Protein AF-A0A8D0GT56-F1 (afdb_monomer)

Radius of gyration: 17.93 Å; Cα contacts (8 Å, |Δi|>4): 201; chains: 1; bounding box: 44×49×47 Å

Structure (mmCIF, N/CA/C/O backbone):
data_AF-A0A8D0GT56-F1
#
_entry.id   AF-A0A8D0GT56-F1
#
loop_
_atom_site.group_PDB
_atom_site.id
_atom_site.type_symbol
_atom_site.label_atom_id
_atom_site.label_alt_id
_atom_site.label_comp_id
_atom_site.label_asym_id
_atom_site.label_entity_id
_atom_site.label_seq_id
_atom_site.pdbx_PDB_ins_code
_atom_site.Cartn_x
_atom_site.Cartn_y
_atom_site.Cartn_z
_atom_site.occupancy
_atom_site.B_iso_or_equiv
_atom_site.auth_seq_id
_atom_site.auth_comp_id
_atom_site.auth_asym_id
_atom_site.auth_atom_id
_atom_site.pdbx_PDB_model_num
ATOM 1 N N . MET A 1 1 ? 0.952 8.696 -16.250 1.00 82.19 1 MET A N 1
ATOM 2 C CA . MET A 1 1 ? 2.103 8.704 -15.318 1.00 82.19 1 MET A CA 1
ATOM 3 C C . MET A 1 1 ? 2.899 7.398 -15.367 1.00 82.19 1 MET A C 1
ATOM 5 O O . MET A 1 1 ? 4.076 7.445 -15.695 1.00 82.19 1 MET A O 1
ATOM 9 N N . LEU A 1 2 ? 2.275 6.230 -15.143 1.00 90.31 2 LEU A N 1
ATOM 10 C CA . LEU A 1 2 ? 2.959 4.920 -15.150 1.00 90.31 2 LEU A CA 1
ATOM 11 C C . LEU A 1 2 ? 3.755 4.625 -16.438 1.00 90.31 2 LEU A C 1
ATOM 13 O O . LEU A 1 2 ? 4.891 4.163 -16.373 1.00 90.31 2 LEU A O 1
ATOM 17 N N . SER A 1 3 ? 3.208 4.965 -17.610 1.00 89.94 3 SER A N 1
ATOM 18 C CA . SER A 1 3 ? 3.897 4.808 -18.902 1.00 89.94 3 SER A CA 1
ATOM 19 C C . SER A 1 3 ? 5.178 5.642 -19.022 1.00 89.94 3 SER A C 1
ATOM 21 O O . SER A 1 3 ? 6.161 5.180 -19.597 1.00 89.94 3 SER A O 1
ATOM 23 N N . GLN A 1 4 ? 5.198 6.849 -18.448 1.00 92.06 4 GLN A N 1
ATOM 24 C CA . GLN A 1 4 ? 6.377 7.717 -18.452 1.00 92.06 4 GLN A CA 1
ATOM 25 C C . GLN A 1 4 ? 7.487 7.102 -17.597 1.00 92.06 4 GLN A C 1
ATOM 27 O O . GLN A 1 4 ? 8.620 6.993 -18.057 1.00 92.06 4 GLN A O 1
ATOM 32 N N . VAL A 1 5 ? 7.167 6.607 -16.398 1.00 92.94 5 VAL A N 1
ATOM 33 C CA . VAL A 1 5 ? 8.161 5.937 -15.544 1.00 92.94 5 VAL A CA 1
ATOM 34 C C . VAL A 1 5 ? 8.668 4.651 -16.199 1.00 92.94 5 VAL A C 1
ATOM 36 O O . VAL A 1 5 ? 9.875 4.429 -16.242 1.00 92.94 5 VAL A O 1
ATOM 39 N N . ALA A 1 6 ? 7.782 3.850 -16.801 1.00 92.75 6 ALA A N 1
ATOM 40 C CA . ALA A 1 6 ? 8.179 2.655 -17.547 1.00 92.75 6 ALA A CA 1
ATOM 41 C C . ALA A 1 6 ? 9.153 2.984 -18.695 1.00 92.75 6 ALA A C 1
ATOM 43 O O . ALA A 1 6 ? 10.155 2.290 -18.864 1.00 92.75 6 ALA A O 1
ATOM 44 N N . SER A 1 7 ? 8.922 4.076 -19.435 1.00 92.12 7 SER A N 1
ATOM 45 C CA . SER A 1 7 ? 9.849 4.511 -20.490 1.00 92.12 7 SER A CA 1
ATOM 46 C C . SER A 1 7 ? 11.223 4.932 -19.963 1.00 92.12 7 SER A C 1
ATOM 48 O O . SER A 1 7 ? 12.224 4.630 -20.603 1.00 92.12 7 SER A O 1
ATOM 50 N N . GLN A 1 8 ? 11.293 5.560 -18.784 1.00 91.06 8 GLN A N 1
ATOM 51 C CA . GLN A 1 8 ? 12.561 5.965 -18.160 1.00 91.06 8 GLN A CA 1
ATOM 52 C C . GLN A 1 8 ? 13.336 4.777 -17.572 1.00 91.06 8 GLN A C 1
ATOM 54 O O . GLN A 1 8 ? 14.558 4.827 -17.437 1.00 91.06 8 GLN A O 1
ATOM 59 N N . LEU A 1 9 ? 12.628 3.704 -17.215 1.00 92.31 9 LEU A N 1
ATOM 60 C CA . LEU A 1 9 ? 13.215 2.449 -16.747 1.00 92.31 9 LEU A CA 1
ATOM 61 C C . LEU A 1 9 ? 13.709 1.563 -17.898 1.00 92.31 9 LEU A C 1
ATOM 63 O O . LEU A 1 9 ? 14.621 0.754 -17.711 1.00 92.31 9 LEU A O 1
ATOM 67 N N . TRP A 1 10 ? 13.131 1.709 -19.091 1.00 89.94 10 TRP A N 1
ATOM 68 C CA . TRP A 1 10 ? 13.486 0.907 -20.255 1.00 89.94 10 TRP A CA 1
ATOM 69 C C . TRP A 1 10 ? 14.923 1.169 -20.717 1.00 89.94 10 TRP A C 1
ATOM 71 O O . TRP A 1 10 ? 15.264 2.266 -21.150 1.00 89.94 10 TRP A O 1
ATOM 81 N N . ARG A 1 11 ? 15.763 0.125 -20.673 1.00 86.00 11 ARG A N 1
ATOM 82 C CA . ARG A 1 11 ? 17.169 0.150 -21.130 1.00 86.00 11 ARG A CA 1
ATOM 83 C C . ARG A 1 11 ? 18.014 1.280 -20.525 1.00 86.00 11 ARG A C 1
ATOM 85 O O . ARG A 1 11 ? 18.988 1.708 -21.139 1.00 86.00 11 ARG A O 1
ATOM 92 N N . ASN A 1 12 ? 17.681 1.739 -19.321 1.00 87.88 12 ASN A N 1
ATOM 93 C CA . ASN A 1 12 ? 18.483 2.744 -18.636 1.00 87.88 12 ASN A CA 1
ATOM 94 C C . ASN A 1 12 ? 19.796 2.115 -18.112 1.00 87.88 12 ASN A C 1
ATOM 96 O O . ASN A 1 12 ? 19.732 1.152 -17.345 1.00 87.88 12 ASN A O 1
ATOM 100 N N . PRO A 1 13 ? 20.982 2.613 -18.515 1.00 86.38 13 PRO A N 1
ATOM 101 C CA . PRO A 1 13 ? 22.265 2.051 -18.092 1.00 86.38 13 PRO A CA 1
ATOM 102 C C . PRO A 1 13 ? 22.681 2.475 -16.673 1.00 86.38 13 PRO A C 1
ATOM 104 O O . PRO A 1 13 ? 23.577 1.865 -16.094 1.00 86.38 13 PRO A O 1
ATOM 107 N N . HIS A 1 14 ? 22.061 3.512 -16.100 1.00 92.38 14 HIS A N 1
ATOM 108 C CA . HIS A 1 14 ? 22.440 4.068 -14.803 1.00 92.38 14 HIS A CA 1
ATOM 109 C C . HIS A 1 14 ? 21.702 3.370 -13.655 1.00 92.38 14 HIS A C 1
ATOM 111 O O . HIS A 1 14 ? 20.508 3.583 -13.441 1.00 92.38 14 HIS A O 1
ATOM 117 N N . GLU A 1 15 ? 22.430 2.573 -12.871 1.00 89.81 15 GLU A N 1
ATOM 118 C CA . GLU A 1 15 ? 21.873 1.783 -11.763 1.00 89.81 15 GLU A CA 1
ATOM 119 C C . GLU A 1 15 ? 21.103 2.626 -10.740 1.00 89.81 15 GLU A C 1
ATOM 121 O O . GLU A 1 15 ? 19.962 2.315 -10.408 1.00 89.81 15 GLU A O 1
ATOM 126 N N . GLU A 1 16 ? 21.683 3.744 -10.301 1.00 90.75 16 GLU A N 1
ATOM 127 C CA . GLU A 1 16 ? 21.062 4.632 -9.313 1.00 90.75 16 GLU A CA 1
ATOM 128 C C . GLU A 1 16 ? 19.733 5.220 -9.816 1.00 90.75 16 GLU A C 1
ATOM 130 O O . GLU A 1 16 ? 18.749 5.295 -9.077 1.00 90.75 16 GLU A O 1
ATOM 135 N N . GLN A 1 17 ? 19.676 5.593 -11.097 1.00 91.38 17 GLN A N 1
ATOM 136 C CA . GLN A 1 17 ? 18.456 6.114 -11.714 1.00 91.38 17 GLN A CA 1
ATOM 137 C C . GLN A 1 17 ? 17.395 5.024 -11.844 1.00 91.38 17 GLN A C 1
ATOM 139 O O . GLN A 1 17 ? 16.222 5.283 -11.575 1.00 91.38 17 GLN A O 1
ATOM 144 N N . ARG A 1 18 ? 17.795 3.794 -12.192 1.00 91.88 18 ARG A N 1
ATOM 145 C CA . ARG A 1 18 ? 16.881 2.648 -12.222 1.00 91.88 18 ARG A CA 1
ATOM 146 C C . ARG A 1 18 ? 16.317 2.348 -10.844 1.00 91.88 18 ARG A C 1
ATOM 148 O O . ARG A 1 18 ? 15.112 2.161 -10.726 1.00 91.88 18 ARG A O 1
ATOM 155 N N . GLN A 1 19 ? 17.150 2.348 -9.807 1.00 91.75 19 GLN A N 1
ATOM 156 C CA . GLN A 1 19 ? 16.695 2.097 -8.443 1.00 91.75 19 GLN A CA 1
ATOM 157 C C . GLN A 1 19 ? 15.674 3.148 -7.992 1.00 91.75 19 GLN A C 1
ATOM 159 O O . GLN A 1 19 ? 14.609 2.795 -7.485 1.00 91.75 19 GLN A O 1
ATOM 164 N N . ARG A 1 20 ? 15.947 4.435 -8.247 1.00 93.19 20 ARG A N 1
ATOM 165 C CA . ARG A 1 20 ? 14.983 5.519 -7.986 1.00 93.19 20 ARG A CA 1
ATOM 166 C C . ARG A 1 20 ? 13.703 5.360 -8.806 1.00 93.19 20 ARG A C 1
ATOM 168 O O . ARG A 1 20 ? 12.613 5.528 -8.267 1.00 93.19 20 ARG A O 1
ATOM 175 N N . GLY A 1 21 ? 13.823 4.999 -10.082 1.00 94.88 21 GLY A N 1
ATOM 176 C CA . GLY A 1 21 ? 12.684 4.779 -10.970 1.00 94.88 21 GLY A CA 1
ATOM 177 C C . GLY A 1 21 ? 11.797 3.613 -10.529 1.00 94.88 21 GLY A C 1
ATOM 178 O O . GLY A 1 21 ? 10.577 3.729 -10.585 1.00 94.88 21 GLY A O 1
ATOM 179 N N . TRP A 1 22 ? 12.378 2.516 -10.035 1.00 95.00 22 TRP A N 1
ATOM 180 C CA . TRP A 1 22 ? 11.621 1.377 -9.508 1.00 95.00 22 TRP A CA 1
ATOM 181 C C . TRP A 1 22 ? 10.946 1.696 -8.174 1.00 95.00 22 TRP A C 1
ATOM 183 O O . TRP A 1 22 ? 9.794 1.314 -7.975 1.00 95.00 22 TRP A O 1
ATOM 193 N N . GLY A 1 23 ? 11.609 2.464 -7.303 1.00 95.06 23 GLY A N 1
ATOM 194 C CA . GLY A 1 23 ? 10.983 3.011 -6.098 1.00 95.06 23 GLY A CA 1
ATOM 195 C C . GLY A 1 23 ? 9.779 3.899 -6.427 1.00 95.06 23 GLY A C 1
ATOM 196 O O . GLY A 1 23 ? 8.713 3.740 -5.834 1.00 95.06 23 GLY A O 1
ATOM 197 N N . LEU A 1 24 ? 9.914 4.771 -7.433 1.00 95.19 24 LEU A N 1
ATOM 198 C CA . LEU A 1 24 ? 8.815 5.600 -7.928 1.00 95.19 24 LEU A CA 1
ATOM 199 C C . LEU A 1 24 ? 7.692 4.751 -8.541 1.00 95.19 24 LEU A C 1
ATOM 201 O O . LEU A 1 24 ? 6.528 4.986 -8.240 1.00 95.19 24 LEU A O 1
ATOM 205 N N . MET A 1 25 ? 8.021 3.746 -9.358 1.00 95.94 25 MET A N 1
ATOM 206 C CA . MET A 1 25 ? 7.034 2.824 -9.932 1.00 95.94 25 MET A CA 1
ATOM 207 C C . MET A 1 25 ? 6.222 2.125 -8.832 1.00 95.94 25 MET A C 1
ATOM 209 O O . MET A 1 25 ? 4.997 2.105 -8.899 1.00 95.94 25 MET A O 1
ATOM 213 N N . ALA A 1 26 ? 6.886 1.607 -7.794 1.00 95.81 26 ALA A N 1
ATOM 214 C CA . ALA A 1 26 ? 6.222 0.954 -6.667 1.00 95.81 26 ALA A CA 1
ATOM 215 C C . ALA A 1 26 ? 5.316 1.913 -5.875 1.00 95.81 26 ALA A C 1
ATOM 217 O O . ALA A 1 26 ? 4.235 1.509 -5.450 1.00 95.81 26 ALA A O 1
ATOM 218 N N . ALA A 1 27 ? 5.728 3.171 -5.694 1.00 94.88 27 ALA A N 1
ATOM 219 C CA . ALA A 1 27 ? 4.906 4.192 -5.046 1.00 94.88 27 ALA A CA 1
ATOM 220 C C . ALA A 1 27 ? 3.668 4.539 -5.889 1.00 94.88 27 ALA A C 1
ATOM 222 O O . ALA A 1 27 ? 2.552 4.530 -5.378 1.00 94.88 27 ALA A O 1
ATOM 223 N N . LEU A 1 28 ? 3.843 4.758 -7.197 1.00 93.94 28 LEU A N 1
ATOM 224 C CA . LEU A 1 28 ? 2.739 5.082 -8.102 1.00 93.94 28 LEU A CA 1
ATOM 225 C C . LEU A 1 28 ? 1.722 3.947 -8.215 1.00 93.94 28 LEU A C 1
ATOM 227 O O . LEU A 1 28 ? 0.531 4.215 -8.214 1.00 93.94 28 LEU A O 1
ATOM 231 N N . LEU A 1 29 ? 2.170 2.691 -8.263 1.00 94.19 29 LEU A N 1
ATOM 232 C CA . LEU A 1 29 ? 1.279 1.524 -8.268 1.00 94.19 29 LEU A CA 1
ATOM 233 C C . LEU A 1 29 ? 0.533 1.320 -6.938 1.00 94.19 29 LEU A C 1
ATOM 235 O O . LEU A 1 29 ? -0.412 0.535 -6.881 1.00 94.19 29 LEU A O 1
ATOM 239 N N . GLY A 1 30 ? 0.976 1.971 -5.859 1.00 92.62 30 GLY A N 1
ATOM 240 C CA . GLY A 1 30 ? 0.261 2.002 -4.583 1.00 92.62 30 GLY A CA 1
ATOM 241 C C . GLY A 1 30 ? -0.847 3.054 -4.532 1.00 92.62 30 GLY A C 1
ATOM 242 O O . GLY A 1 30 ? -1.814 2.855 -3.811 1.00 92.62 30 GLY A O 1
ATOM 243 N N . ALA A 1 31 ? -0.723 4.132 -5.312 1.00 91.00 31 ALA A N 1
ATOM 244 C CA . ALA A 1 31 ? -1.679 5.241 -5.325 1.00 91.00 31 ALA A CA 1
ATOM 245 C C . ALA A 1 31 ? -2.640 5.219 -6.524 1.00 91.00 31 ALA A C 1
ATOM 247 O O . ALA A 1 31 ? -3.773 5.675 -6.423 1.00 91.00 31 ALA A O 1
ATOM 248 N N . PHE A 1 32 ? -2.193 4.688 -7.666 1.00 89.25 32 PHE A N 1
ATOM 249 C CA . PHE A 1 32 ? -2.928 4.728 -8.926 1.00 89.25 32 PHE A CA 1
ATOM 250 C C . PHE A 1 32 ? -3.062 3.334 -9.531 1.00 89.25 32 PHE A C 1
ATOM 252 O O . PHE A 1 32 ? -2.061 2.653 -9.784 1.00 89.25 32 PHE A O 1
ATOM 259 N N . ALA A 1 33 ? -4.299 2.939 -9.827 1.00 89.69 33 ALA A N 1
ATOM 260 C CA . ALA A 1 33 ? -4.567 1.736 -10.594 1.00 89.69 33 ALA A CA 1
ATOM 261 C C . ALA A 1 33 ? -4.104 1.935 -12.056 1.00 89.69 33 ALA A C 1
ATOM 263 O O . ALA A 1 33 ? -4.350 2.993 -12.653 1.00 89.69 33 ALA A O 1
ATOM 264 N N . PRO A 1 34 ? -3.401 0.963 -12.666 1.00 90.50 34 PRO A N 1
ATOM 265 C CA . PRO A 1 34 ? -3.134 0.997 -14.098 1.00 90.50 34 PRO A CA 1
ATOM 266 C C . PRO A 1 34 ? -4.445 0.993 -14.889 1.00 90.50 34 PRO A C 1
ATOM 268 O O . PRO A 1 34 ? -5.418 0.373 -14.485 1.00 90.50 34 PRO A O 1
ATOM 271 N N . SER A 1 35 ? -4.471 1.643 -16.054 1.00 89.00 35 SER A N 1
ATOM 272 C CA . SER A 1 35 ? -5.644 1.537 -16.924 1.00 89.00 35 SER A CA 1
ATOM 273 C C . SER A 1 35 ? -5.777 0.113 -17.490 1.00 89.00 35 SER A C 1
ATOM 275 O O . SER A 1 35 ? -4.747 -0.520 -17.748 1.00 89.00 35 SER A O 1
ATOM 277 N N . PRO A 1 36 ? -6.993 -0.366 -17.817 1.00 88.00 36 PRO A N 1
ATOM 278 C CA . PRO A 1 36 ? -7.207 -1.732 -18.316 1.00 88.00 36 PRO A CA 1
ATOM 279 C C . PRO A 1 36 ? -6.366 -2.093 -19.552 1.00 88.00 36 PRO A C 1
ATOM 281 O O . PRO A 1 36 ? -5.929 -3.229 -19.737 1.00 88.00 36 PRO A O 1
ATOM 284 N N . ALA A 1 37 ? -6.089 -1.106 -20.411 1.00 89.94 37 ALA A N 1
ATOM 285 C CA . ALA A 1 37 ? -5.227 -1.283 -21.579 1.00 89.94 37 ALA A CA 1
ATOM 286 C C . ALA A 1 37 ? -3.735 -1.430 -21.217 1.00 89.94 37 ALA A C 1
ATOM 288 O O . ALA A 1 37 ? -2.974 -2.033 -21.975 1.00 89.94 37 ALA A O 1
ATOM 289 N N . LEU A 1 38 ? -3.308 -0.869 -20.082 1.00 90.06 38 LEU A N 1
ATOM 290 C CA . LEU A 1 38 ? -1.924 -0.850 -19.612 1.00 90.06 38 LEU A CA 1
ATOM 291 C C . LEU A 1 38 ? -1.605 -1.981 -18.622 1.00 90.06 38 LEU A C 1
ATOM 293 O O . LEU A 1 38 ? -0.443 -2.366 -18.542 1.00 90.06 38 LEU A O 1
ATOM 297 N N . GLU A 1 39 ? -2.590 -2.548 -17.923 1.00 91.19 39 GLU A N 1
ATOM 298 C CA . GLU A 1 39 ? -2.405 -3.609 -16.916 1.00 91.19 39 GLU A CA 1
ATOM 299 C C . GLU A 1 39 ? -1.549 -4.780 -17.413 1.00 91.19 39 GLU A C 1
ATOM 301 O O . GLU A 1 39 ? -0.480 -5.050 -16.866 1.00 91.19 39 GLU A O 1
ATOM 306 N N . LYS A 1 40 ? -1.978 -5.466 -18.483 1.00 93.38 40 LYS A N 1
ATOM 307 C CA . LYS A 1 40 ? -1.266 -6.646 -19.008 1.00 93.38 40 LYS A CA 1
ATOM 308 C C . LYS A 1 40 ? 0.127 -6.296 -19.553 1.00 93.38 40 LYS A C 1
ATOM 310 O O . LYS A 1 40 ? 1.080 -6.998 -19.200 1.00 93.38 40 LYS A O 1
ATOM 315 N N . PRO A 1 41 ? 0.298 -5.237 -20.376 1.00 94.56 41 PRO A N 1
ATOM 316 C CA . PRO A 1 41 ? 1.628 -4.796 -20.794 1.00 94.56 41 PRO A CA 1
ATOM 317 C C . PRO A 1 41 ? 2.548 -4.448 -19.622 1.00 94.56 41 PRO A C 1
ATOM 319 O O . PRO A 1 41 ? 3.719 -4.823 -19.639 1.00 94.56 41 PRO A O 1
ATOM 322 N N . LEU A 1 42 ? 2.032 -3.760 -18.600 1.00 94.44 42 LEU A N 1
ATOM 323 C CA . LEU A 1 42 ? 2.818 -3.330 -17.449 1.00 94.44 42 LEU A CA 1
ATOM 324 C C . LEU A 1 42 ? 3.200 -4.512 -16.557 1.00 94.44 42 LEU A C 1
ATOM 326 O O . LEU A 1 42 ? 4.349 -4.600 -16.136 1.00 94.44 42 LEU A O 1
ATOM 330 N N . LEU A 1 43 ? 2.286 -5.459 -16.334 1.00 95.31 43 LEU A N 1
ATOM 331 C CA . LEU A 1 43 ? 2.568 -6.682 -15.585 1.00 95.31 43 LEU A CA 1
ATOM 332 C C . LEU A 1 43 ? 3.696 -7.485 -16.245 1.00 95.31 43 LEU A C 1
ATOM 334 O O . LEU A 1 43 ? 4.633 -7.915 -15.569 1.00 95.31 43 LEU A O 1
ATOM 338 N N . LYS A 1 44 ? 3.648 -7.620 -17.577 1.00 95.69 44 LYS A N 1
ATOM 339 C CA . LYS A 1 44 ? 4.723 -8.250 -18.348 1.00 95.69 44 LYS A CA 1
ATOM 340 C C . LYS A 1 44 ? 6.032 -7.464 -18.241 1.00 95.69 44 LYS A C 1
ATOM 342 O O . LY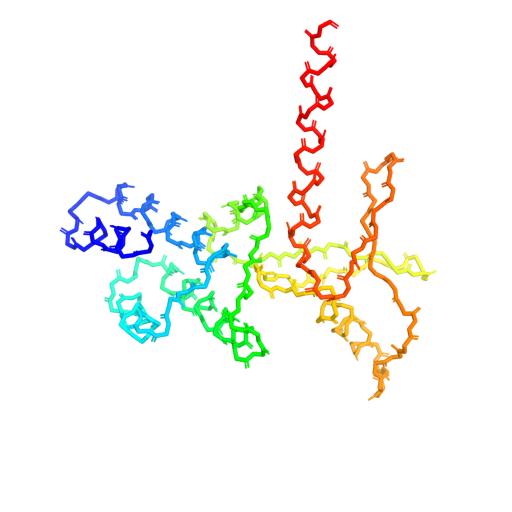S A 1 44 ? 7.065 -8.050 -17.947 1.00 95.69 44 LYS A O 1
ATOM 347 N N . PHE A 1 45 ? 5.990 -6.142 -18.410 1.00 95.00 45 PHE A N 1
ATOM 348 C CA . PHE A 1 45 ? 7.169 -5.280 -18.301 1.00 95.00 45 PHE A CA 1
ATOM 349 C C . PHE A 1 45 ? 7.870 -5.412 -16.942 1.00 95.00 45 PHE A C 1
ATOM 351 O O . PHE A 1 45 ? 9.085 -5.579 -16.883 1.00 95.00 45 PHE A O 1
ATOM 358 N N . VAL A 1 46 ? 7.106 -5.371 -15.851 1.00 95.44 46 VAL A N 1
ATOM 359 C CA . VAL A 1 46 ? 7.622 -5.534 -14.486 1.00 95.44 46 VAL A CA 1
ATOM 360 C C . VAL A 1 46 ? 8.207 -6.934 -14.278 1.00 95.44 46 VAL A C 1
ATOM 362 O O . VAL A 1 46 ? 9.216 -7.072 -13.590 1.00 95.44 46 VAL A O 1
ATOM 365 N N . SER A 1 47 ? 7.599 -7.962 -14.876 1.00 94.44 47 SER A N 1
ATOM 366 C CA . SER A 1 47 ? 8.105 -9.336 -14.816 1.00 94.44 47 SER A CA 1
ATOM 367 C C . SER A 1 47 ? 9.442 -9.498 -15.537 1.00 94.44 47 SER A C 1
ATOM 369 O O . SER A 1 47 ? 10.361 -10.103 -14.993 1.00 94.44 47 SER A O 1
ATOM 371 N N . ASP A 1 48 ? 9.546 -8.950 -16.748 1.00 93.44 48 ASP A N 1
ATOM 372 C CA . ASP A 1 48 ? 10.693 -9.158 -17.635 1.00 93.44 48 ASP A CA 1
ATOM 373 C C . ASP A 1 48 ? 11.876 -8.234 -17.284 1.00 93.44 48 ASP A C 1
ATOM 375 O O . ASP A 1 48 ? 13.035 -8.586 -17.509 1.00 93.44 48 ASP A O 1
ATOM 379 N N . HIS A 1 49 ? 11.599 -7.041 -16.742 1.00 91.75 49 HIS A N 1
ATOM 380 C CA . HIS A 1 49 ? 12.599 -5.980 -16.552 1.00 91.75 49 HIS A CA 1
ATOM 381 C C . HIS A 1 49 ? 12.726 -5.464 -15.118 1.00 91.75 49 HIS A C 1
ATOM 383 O O . HIS A 1 49 ? 13.556 -4.587 -14.865 1.00 91.75 49 HIS A O 1
ATOM 389 N N . GLY A 1 50 ? 11.925 -5.976 -14.182 1.00 89.56 50 GLY A N 1
ATOM 390 C CA . GLY A 1 50 ? 11.976 -5.571 -12.783 1.00 89.56 50 GLY A CA 1
ATOM 391 C C . GLY A 1 50 ? 13.342 -5.825 -12.150 1.00 89.56 50 GLY A C 1
ATOM 392 O O . GLY A 1 50 ? 13.889 -6.922 -12.229 1.00 89.56 50 GLY A O 1
ATOM 393 N N . MET A 1 51 ? 13.882 -4.799 -11.491 1.00 89.38 51 MET A N 1
ATOM 394 C CA . MET A 1 51 ? 15.074 -4.926 -10.648 1.00 89.38 51 MET A CA 1
ATOM 395 C C . MET A 1 51 ? 14.792 -5.855 -9.456 1.00 89.38 51 MET A C 1
ATOM 397 O O . MET A 1 51 ? 13.646 -5.979 -9.020 1.00 89.38 51 MET A O 1
ATOM 401 N N . GLU A 1 52 ? 15.833 -6.490 -8.914 1.00 87.69 52 GLU A N 1
ATOM 402 C CA . GLU A 1 52 ? 15.733 -7.484 -7.840 1.00 87.69 52 GLU A CA 1
ATOM 403 C C . GLU A 1 52 ? 14.831 -7.027 -6.674 1.00 87.69 52 GLU A C 1
ATOM 405 O O . GLU A 1 52 ? 15.083 -6.017 -6.001 1.00 87.69 52 GLU A O 1
ATOM 410 N N . GLY A 1 53 ? 13.747 -7.783 -6.470 1.00 90.81 53 GLY A N 1
ATOM 411 C CA . GLY A 1 53 ? 12.696 -7.561 -5.474 1.00 90.81 53 GLY A CA 1
ATOM 412 C C . GLY A 1 53 ? 11.601 -6.576 -5.899 1.00 90.81 53 GL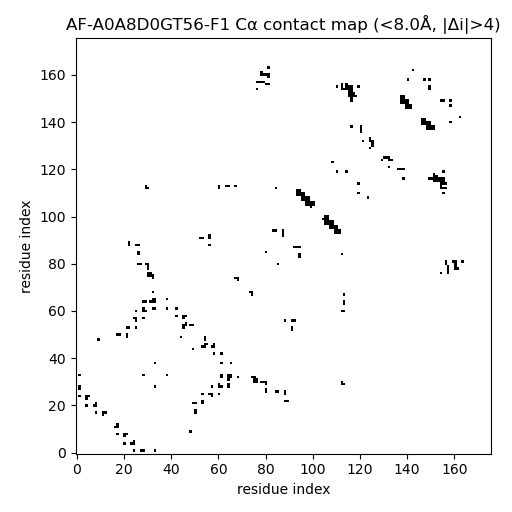Y A C 1
ATOM 413 O O . GLY A 1 53 ? 10.452 -6.735 -5.491 1.00 90.81 53 GLY A O 1
ATOM 414 N N . TYR A 1 54 ? 11.900 -5.603 -6.766 1.00 94.56 54 TYR A N 1
ATOM 415 C CA . TYR A 1 54 ? 10.892 -4.667 -7.277 1.00 94.56 54 TYR A CA 1
ATOM 416 C C . TYR A 1 54 ? 9.916 -5.315 -8.259 1.00 94.56 54 TYR A C 1
ATOM 418 O O . TYR A 1 54 ? 8.764 -4.884 -8.318 1.00 94.56 54 TYR A O 1
ATOM 426 N N . ASN A 1 55 ? 10.333 -6.364 -8.976 1.00 94.56 55 ASN A N 1
ATOM 427 C CA . ASN A 1 55 ? 9.434 -7.183 -9.792 1.00 94.56 55 ASN A CA 1
ATOM 428 C C . ASN A 1 55 ? 8.243 -7.707 -8.968 1.00 94.56 55 ASN A C 1
ATOM 430 O O . ASN A 1 55 ? 7.094 -7.428 -9.303 1.00 94.56 55 ASN A O 1
ATOM 434 N N . ALA A 1 56 ? 8.508 -8.379 -7.845 1.00 94.38 56 ALA A N 1
ATOM 435 C CA . ALA A 1 56 ? 7.481 -8.955 -6.982 1.00 94.38 56 ALA A CA 1
ATOM 436 C C . ALA A 1 56 ? 6.610 -7.880 -6.313 1.00 94.38 56 ALA A C 1
ATOM 438 O O . ALA A 1 56 ? 5.386 -8.012 -6.277 1.00 94.38 56 ALA A O 1
ATOM 439 N N . VAL A 1 57 ? 7.222 -6.793 -5.823 1.00 94.94 57 VAL A N 1
ATOM 440 C CA . VAL A 1 57 ? 6.494 -5.669 -5.203 1.00 94.94 57 VAL A CA 1
ATOM 441 C C . VAL A 1 57 ? 5.523 -5.033 -6.198 1.00 94.94 57 VAL A C 1
ATOM 443 O O . VAL A 1 57 ? 4.345 -4.857 -5.891 1.00 94.94 57 VAL A O 1
ATOM 446 N N . CYS A 1 58 ? 5.995 -4.711 -7.403 1.00 95.69 58 CYS A N 1
ATOM 447 C CA . CYS A 1 58 ? 5.169 -4.061 -8.415 1.00 95.69 58 CYS A CA 1
ATOM 448 C C . CYS A 1 58 ? 4.093 -5.012 -8.962 1.00 95.69 58 CYS A C 1
ATOM 450 O O . CYS A 1 58 ? 2.952 -4.588 -9.124 1.00 95.69 58 CYS A O 1
ATOM 452 N N . GLN A 1 59 ? 4.408 -6.295 -9.184 1.00 95.38 59 GLN A N 1
ATOM 453 C CA . GLN A 1 59 ? 3.414 -7.299 -9.589 1.00 95.38 59 GLN A CA 1
ATOM 454 C C . GLN A 1 59 ? 2.285 -7.415 -8.569 1.00 95.38 59 GLN A C 1
ATOM 456 O O . GLN A 1 59 ? 1.119 -7.372 -8.951 1.00 95.38 59 GLN A O 1
ATOM 461 N N . ARG A 1 60 ? 2.619 -7.508 -7.275 1.00 94.81 60 ARG A N 1
ATOM 462 C CA . ARG A 1 60 ? 1.618 -7.575 -6.207 1.00 94.81 60 ARG A CA 1
ATOM 463 C C . ARG A 1 60 ? 0.702 -6.354 -6.233 1.00 94.81 60 ARG A C 1
ATOM 465 O O . ARG A 1 60 ? -0.507 -6.523 -6.265 1.00 94.81 60 ARG A O 1
ATOM 472 N N . LYS A 1 61 ? 1.258 -5.140 -6.309 1.00 94.75 61 LYS A N 1
ATOM 473 C CA . LYS A 1 61 ? 0.463 -3.899 -6.360 1.00 94.75 61 LYS A CA 1
ATOM 474 C C . LYS A 1 61 ? -0.442 -3.814 -7.598 1.00 94.75 61 LYS A C 1
ATOM 476 O O . LYS A 1 61 ? -1.591 -3.396 -7.474 1.00 94.75 61 LYS A O 1
ATOM 481 N N . ILE A 1 62 ? 0.033 -4.254 -8.768 1.00 94.50 62 ILE A N 1
ATOM 482 C CA . ILE A 1 62 ? -0.794 -4.334 -9.986 1.00 94.50 62 ILE A CA 1
ATOM 483 C C . ILE A 1 62 ? -1.952 -5.315 -9.773 1.00 94.50 62 ILE A C 1
ATOM 485 O O . ILE A 1 62 ? -3.101 -4.959 -9.987 1.00 94.50 62 ILE A O 1
ATOM 489 N N . LEU A 1 63 ? -1.676 -6.529 -9.292 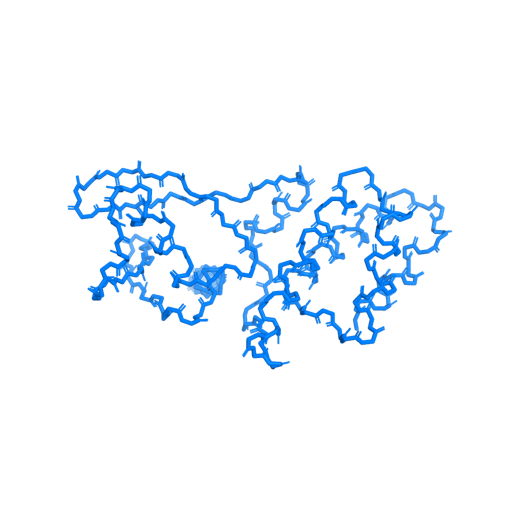1.00 93.50 63 LEU A N 1
ATOM 490 C CA . LEU A 1 63 ? -2.720 -7.538 -9.093 1.00 93.50 63 LEU A CA 1
ATOM 491 C C . LEU A 1 63 ? -3.744 -7.122 -8.026 1.00 93.50 63 LEU A C 1
ATOM 493 O O . LEU A 1 63 ? -4.938 -7.343 -8.213 1.00 93.50 63 LEU A O 1
ATOM 497 N N . THR A 1 64 ? -3.303 -6.501 -6.930 1.00 91.50 64 THR A N 1
ATOM 498 C CA . THR A 1 64 ? -4.216 -6.020 -5.885 1.00 91.50 64 THR A CA 1
ATOM 499 C C . THR A 1 64 ? -5.068 -4.849 -6.375 1.00 91.50 64 THR A C 1
ATOM 501 O O . THR A 1 64 ? -6.262 -4.831 -6.095 1.00 91.50 64 THR A O 1
ATOM 504 N N . SER A 1 65 ? -4.501 -3.898 -7.130 1.00 90.69 65 SER A N 1
ATOM 505 C CA . SER A 1 65 ? -5.296 -2.801 -7.710 1.00 90.69 65 SER A CA 1
ATOM 506 C C . SER A 1 65 ? -6.344 -3.319 -8.693 1.00 90.69 65 SER A C 1
ATOM 508 O O . SER A 1 65 ? -7.501 -2.931 -8.578 1.00 90.69 65 SER A O 1
ATOM 510 N N . MET A 1 66 ? -5.994 -4.279 -9.559 1.00 89.12 66 MET A N 1
ATOM 511 C CA . MET A 1 66 ? -6.948 -4.921 -10.477 1.00 89.12 66 MET A CA 1
ATOM 512 C C . MET A 1 66 ? -8.157 -5.517 -9.740 1.00 89.12 66 MET A C 1
ATOM 514 O O . MET A 1 66 ? -9.293 -5.313 -10.156 1.00 89.12 66 MET A O 1
ATOM 518 N N . GLN A 1 67 ? -7.934 -6.202 -8.612 1.00 86.38 67 GLN A N 1
ATOM 519 C CA . GLN A 1 67 ? -9.021 -6.774 -7.803 1.00 86.38 67 GLN A CA 1
ATOM 520 C C . GLN A 1 67 ? -9.947 -5.714 -7.191 1.00 86.38 67 GLN A C 1
ATOM 522 O O . GLN A 1 67 ? -11.121 -5.999 -6.953 1.00 86.38 67 GLN A O 1
ATOM 527 N N . GLN A 1 68 ? -9.436 -4.512 -6.906 1.00 83.19 68 GLN A N 1
ATOM 528 C CA . GLN A 1 68 ? -10.276 -3.406 -6.446 1.00 83.19 68 GLN A CA 1
ATOM 529 C C . GLN A 1 68 ? -11.042 -2.773 -7.611 1.00 83.19 68 GLN A C 1
ATOM 531 O O . GLN A 1 68 ? -12.241 -2.535 -7.487 1.00 83.19 68 GLN A O 1
ATOM 536 N N . THR A 1 69 ? -10.392 -2.588 -8.764 1.00 80.44 69 THR A N 1
ATOM 537 C CA . THR A 1 69 ? -11.015 -1.996 -9.958 1.00 80.44 69 THR A CA 1
ATOM 538 C C . THR A 1 69 ? -12.108 -2.885 -10.572 1.00 80.44 69 THR A C 1
ATOM 540 O O . THR A 1 69 ? -13.049 -2.380 -11.178 1.00 80.44 69 THR A O 1
ATOM 543 N N . GLU A 1 70 ? -12.051 -4.209 -10.373 1.00 76.94 70 GLU A N 1
ATOM 544 C CA . GLU A 1 70 ? -13.145 -5.130 -10.731 1.00 76.94 70 GLU A CA 1
ATOM 545 C C . GLU A 1 70 ? -14.454 -4.836 -9.978 1.00 76.94 70 GLU A C 1
ATOM 547 O O . GLU A 1 70 ? -15.536 -5.123 -10.493 1.00 76.94 70 GLU A O 1
ATOM 552 N N . LYS A 1 71 ? -14.367 -4.284 -8.761 1.00 71.75 71 LYS A N 1
ATOM 553 C CA . LYS A 1 71 ? -15.536 -3.936 -7.943 1.00 71.75 71 LYS A CA 1
ATOM 554 C C . LYS A 1 71 ? -16.054 -2.538 -8.251 1.00 71.75 71 LYS A C 1
ATOM 556 O O . LYS A 1 71 ? -17.267 -2.345 -8.249 1.00 71.75 71 LYS A O 1
ATOM 561 N N . ASP A 1 72 ? -15.150 -1.598 -8.506 1.00 72.75 72 ASP A N 1
ATOM 562 C CA . ASP A 1 72 ? -15.481 -0.220 -8.853 1.00 72.75 72 ASP A CA 1
ATOM 563 C C . ASP A 1 72 ? -14.384 0.395 -9.741 1.00 72.75 72 ASP A C 1
ATOM 565 O O . ASP A 1 72 ? -13.199 0.412 -9.408 1.00 72.75 72 ASP A O 1
ATOM 569 N N . PHE A 1 73 ? -14.797 0.870 -10.916 1.00 62.44 73 PHE A N 1
ATOM 570 C CA . PHE A 1 73 ? -13.914 1.253 -12.01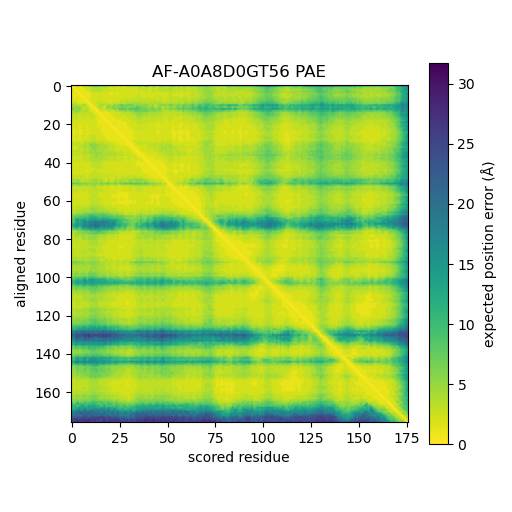5 1.00 62.44 73 PHE A CA 1
ATOM 571 C C . PHE A 1 73 ? -13.189 2.591 -11.783 1.00 62.44 73 PHE A C 1
ATOM 573 O O . PHE A 1 73 ? -12.209 2.870 -12.474 1.00 62.44 73 PHE A O 1
ATOM 580 N N . GLU A 1 74 ? -13.653 3.413 -10.833 1.00 66.12 74 GLU A N 1
ATOM 581 C CA . GLU A 1 74 ? -13.109 4.754 -10.546 1.00 66.12 74 GLU A CA 1
ATOM 582 C C . GLU A 1 74 ? -12.361 4.842 -9.208 1.00 66.12 74 GLU A C 1
ATOM 584 O O . GLU A 1 74 ? -12.049 5.931 -8.727 1.00 66.12 74 GLU A O 1
ATOM 589 N N . VAL A 1 75 ? -12.021 3.702 -8.608 1.00 72.25 75 VAL A N 1
ATOM 590 C CA . VAL A 1 75 ? -11.339 3.667 -7.313 1.00 72.25 75 VAL A CA 1
ATOM 591 C C . VAL A 1 75 ? -9.922 4.235 -7.421 1.00 72.25 75 VAL A C 1
ATOM 593 O O . VAL A 1 75 ? -9.040 3.659 -8.063 1.00 72.25 75 VAL A O 1
ATOM 596 N N . SER A 1 76 ? -9.697 5.357 -6.739 1.00 78.31 76 SER A N 1
ATOM 597 C CA . SER A 1 76 ? -8.394 5.995 -6.557 1.00 78.31 76 SER A CA 1
ATOM 598 C C . SER A 1 76 ? -8.144 6.244 -5.075 1.00 78.31 76 SER A C 1
ATOM 600 O O . SER A 1 76 ? -9.082 6.393 -4.299 1.00 78.31 76 SER A O 1
ATOM 602 N N . ARG A 1 77 ? -6.867 6.292 -4.692 1.00 89.88 77 ARG A N 1
ATOM 603 C CA . ARG A 1 77 ? -6.444 6.814 -3.391 1.00 89.88 77 ARG A CA 1
ATOM 604 C C . ARG A 1 77 ? -6.656 8.328 -3.355 1.00 89.88 77 ARG A C 1
ATOM 606 O O . ARG A 1 77 ? -6.353 8.992 -4.352 1.00 89.88 77 ARG A O 1
ATOM 613 N N . ASP A 1 78 ? -7.122 8.845 -2.221 1.00 90.25 78 ASP A N 1
ATOM 614 C CA . ASP A 1 78 ? -7.329 10.287 -2.009 1.00 90.25 78 ASP A CA 1
ATOM 615 C C . ASP A 1 78 ? -6.062 10.989 -1.503 1.00 90.25 78 ASP A C 1
ATOM 617 O O . ASP A 1 78 ? -5.845 12.169 -1.788 1.00 90.25 78 ASP A O 1
ATOM 621 N N . HIS A 1 79 ? -5.183 10.254 -0.813 1.00 91.69 79 HIS A N 1
ATOM 622 C CA . HIS A 1 79 ? -3.913 10.762 -0.304 1.00 91.69 79 HIS A CA 1
ATOM 623 C C . HIS A 1 79 ? -2.705 10.188 -1.061 1.00 91.69 79 HIS A C 1
ATOM 625 O O . HIS A 1 79 ? -2.744 9.068 -1.589 1.00 91.69 79 HIS A O 1
ATOM 631 N N . PRO A 1 80 ? -1.588 10.940 -1.127 1.00 92.06 80 PRO A N 1
ATOM 632 C CA . PRO A 1 80 ? -0.341 10.439 -1.694 1.00 92.06 80 PRO A CA 1
ATOM 633 C C . PRO A 1 80 ? 0.242 9.279 -0.861 1.00 92.06 80 PRO A C 1
ATOM 635 O O . PRO A 1 80 ? -0.145 9.079 0.290 1.00 92.06 80 PRO A O 1
ATOM 638 N N . PRO A 1 81 ? 1.222 8.527 -1.406 1.00 94.12 81 PRO A N 1
ATOM 639 C CA . PRO A 1 81 ? 1.884 7.457 -0.666 1.00 94.12 81 PRO A CA 1
ATOM 640 C C . PRO A 1 81 ? 2.479 7.934 0.665 1.00 94.12 81 PRO A C 1
ATOM 642 O O . PRO A 1 81 ? 3.263 8.884 0.702 1.00 94.12 81 PRO A O 1
ATOM 645 N N . THR A 1 82 ? 2.150 7.213 1.731 1.00 95.88 82 THR A N 1
ATOM 646 C CA . THR A 1 82 ? 2.563 7.501 3.115 1.00 95.88 82 THR A CA 1
ATOM 647 C C . THR A 1 82 ? 4.056 7.262 3.363 1.00 95.88 82 THR A C 1
ATOM 649 O O . THR A 1 82 ? 4.743 6.567 2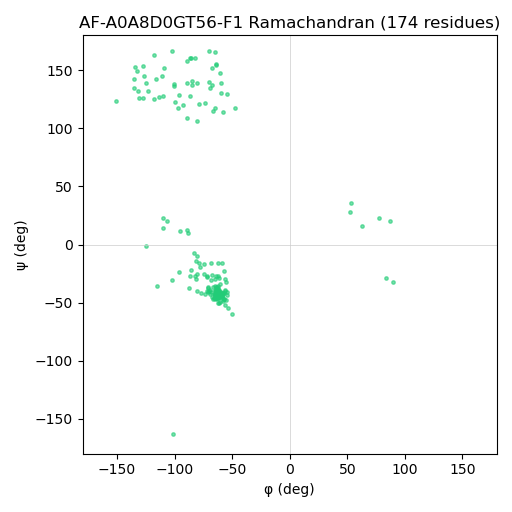.597 1.00 95.88 82 THR A O 1
ATOM 652 N N . GLN A 1 83 ? 4.585 7.756 4.490 1.00 94.69 83 GLN A N 1
ATOM 653 C CA . GLN A 1 83 ? 5.964 7.448 4.904 1.00 94.69 83 GLN A CA 1
ATOM 654 C C . GLN A 1 83 ? 6.185 5.945 5.120 1.00 94.69 83 GLN A C 1
ATOM 656 O O . GLN A 1 83 ? 7.271 5.418 4.826 1.00 94.69 83 GLN A O 1
ATOM 661 N N . LEU A 1 84 ? 5.157 5.242 5.606 1.00 95.88 84 LEU A N 1
ATOM 662 C CA . LEU A 1 84 ? 5.172 3.791 5.778 1.00 95.88 84 LEU A CA 1
ATOM 663 C C . LEU A 1 84 ? 5.359 3.069 4.435 1.00 95.88 84 LEU A C 1
ATOM 665 O O . LEU A 1 84 ? 6.214 2.181 4.320 1.00 95.88 84 LEU A O 1
ATOM 669 N N . GLU A 1 85 ? 4.615 3.479 3.406 1.00 96.12 85 GLU A N 1
ATOM 670 C CA . GLU A 1 85 ? 4.741 2.931 2.051 1.00 96.12 85 GLU A CA 1
ATOM 671 C C . GLU A 1 85 ? 6.102 3.223 1.449 1.00 96.12 85 GLU A C 1
ATOM 673 O O . GLU A 1 85 ? 6.746 2.318 0.913 1.00 96.12 85 GLU A O 1
ATOM 678 N N . TRP A 1 86 ? 6.567 4.468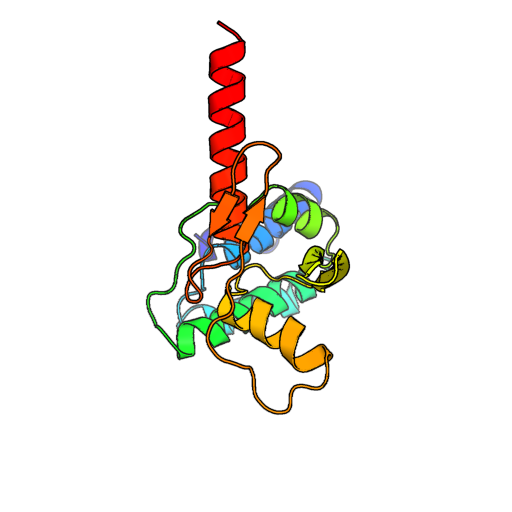 1.568 1.00 94.25 86 TRP A N 1
ATOM 679 C CA . TRP A 1 86 ? 7.870 4.872 1.061 1.00 94.25 86 TRP A CA 1
ATOM 680 C C . TRP A 1 86 ? 8.985 4.009 1.654 1.00 94.25 86 TRP A C 1
ATOM 682 O O . TRP A 1 86 ? 9.762 3.389 0.924 1.00 94.25 86 TRP A O 1
ATOM 692 N N . THR A 1 87 ? 9.020 3.897 2.982 1.00 94.88 87 THR A N 1
ATOM 693 C CA . THR A 1 87 ? 10.034 3.112 3.698 1.00 94.88 87 THR A CA 1
ATOM 694 C C . THR A 1 87 ? 9.968 1.635 3.316 1.00 94.88 87 THR A C 1
ATOM 696 O O . THR A 1 87 ? 11.003 0.987 3.129 1.00 94.88 87 THR A O 1
ATOM 699 N N . THR A 1 88 ? 8.761 1.097 3.150 1.00 95.31 88 THR A N 1
ATOM 700 C CA . THR A 1 88 ? 8.568 -0.313 2.801 1.00 95.31 88 THR A CA 1
ATOM 701 C C . THR A 1 88 ? 8.966 -0.614 1.364 1.00 95.31 88 THR A C 1
ATOM 703 O O . THR A 1 88 ? 9.617 -1.632 1.122 1.00 95.31 88 THR A O 1
ATOM 706 N N . ASN A 1 89 ? 8.658 0.280 0.423 1.00 94.50 89 ASN A N 1
ATOM 707 C CA . ASN A 1 89 ? 9.063 0.148 -0.975 1.00 94.50 89 ASN A CA 1
ATOM 708 C C . ASN A 1 89 ? 10.592 0.136 -1.106 1.00 94.50 89 ASN A C 1
ATOM 710 O O . ASN A 1 89 ? 11.128 -0.717 -1.809 1.00 94.50 89 ASN A O 1
ATOM 714 N N . GLN A 1 90 ? 11.304 0.993 -0.362 1.00 92.50 90 GLN A N 1
ATOM 715 C CA . GLN A 1 90 ? 12.775 0.990 -0.343 1.00 92.50 90 GLN A CA 1
ATOM 716 C C . GLN A 1 90 ? 13.351 -0.330 0.188 1.00 92.50 90 GLN A C 1
ATOM 718 O O . GLN A 1 90 ? 14.357 -0.832 -0.316 1.00 92.50 90 GLN A O 1
ATOM 723 N N . ARG A 1 91 ? 12.694 -0.919 1.193 1.00 93.69 91 ARG A N 1
ATOM 724 C CA . ARG A 1 91 ? 13.076 -2.210 1.785 1.00 93.69 91 ARG A CA 1
ATOM 725 C C . ARG A 1 91 ? 12.559 -3.419 1.006 1.00 93.69 91 ARG A C 1
ATOM 727 O O . ARG A 1 91 ? 12.934 -4.537 1.343 1.00 93.69 91 ARG A O 1
ATOM 734 N N . LYS A 1 92 ? 11.712 -3.209 -0.009 1.00 93.94 92 LYS A N 1
ATOM 735 C CA . LYS A 1 92 ? 11.028 -4.264 -0.778 1.00 93.94 92 LYS A CA 1
ATOM 736 C C . LYS A 1 92 ? 10.276 -5.247 0.136 1.00 93.94 92 LYS A C 1
ATOM 738 O O . LYS A 1 92 ? 10.253 -6.452 -0.103 1.00 93.94 92 LYS A O 1
ATOM 743 N N . GLY A 1 93 ? 9.713 -4.715 1.223 1.00 91.19 93 GLY A N 1
ATOM 744 C CA . GLY A 1 93 ? 9.134 -5.485 2.321 1.00 91.19 93 GLY A CA 1
ATOM 745 C C . GLY A 1 93 ? 7.607 -5.569 2.300 1.00 91.19 93 GLY A C 1
ATOM 746 O O . GLY A 1 93 ? 6.944 -5.304 1.294 1.00 91.19 93 GLY A O 1
ATOM 747 N N . LYS A 1 94 ? 7.056 -5.941 3.456 1.00 92.69 94 LYS A N 1
ATOM 748 C CA . LYS A 1 94 ? 5.623 -5.914 3.764 1.00 92.69 94 LYS A CA 1
ATOM 749 C C . LYS A 1 94 ? 5.356 -4.837 4.810 1.00 92.69 94 LYS A C 1
ATOM 751 O O . LYS A 1 94 ? 6.198 -4.629 5.684 1.00 92.69 94 LYS A O 1
ATOM 756 N N . MET A 1 95 ? 4.210 -4.170 4.713 1.00 95.31 95 MET A N 1
ATOM 757 C CA . MET A 1 95 ? 3.764 -3.227 5.737 1.00 95.31 95 MET A CA 1
ATOM 758 C C . MET A 1 95 ? 2.955 -3.980 6.779 1.00 95.31 95 MET A C 1
ATOM 760 O O . MET A 1 95 ? 2.156 -4.850 6.440 1.00 95.31 95 MET A O 1
ATOM 764 N N . VAL A 1 96 ? 3.164 -3.643 8.045 1.00 95.50 96 VAL A N 1
ATOM 765 C CA . VAL A 1 96 ? 2.440 -4.234 9.167 1.00 95.50 96 VAL A CA 1
ATOM 766 C C . VAL A 1 96 ? 2.029 -3.107 10.099 1.00 95.50 96 VAL A C 1
ATOM 768 O O . VAL A 1 96 ? 2.839 -2.227 10.391 1.00 95.50 96 VAL A O 1
ATOM 771 N N . LEU A 1 97 ? 0.780 -3.136 10.545 1.00 95.19 97 LEU A N 1
ATOM 772 C CA . LEU A 1 97 ? 0.226 -2.189 11.500 1.00 95.19 97 LEU A CA 1
ATOM 773 C C . LEU A 1 97 ? -0.164 -2.915 12.779 1.00 95.19 97 LEU A C 1
ATOM 775 O O . LEU A 1 97 ? -0.665 -4.041 12.757 1.00 95.19 97 LEU A O 1
ATOM 779 N N . ASP A 1 98 ? 0.056 -2.240 13.896 1.00 93.88 98 ASP A N 1
ATOM 780 C CA . ASP A 1 98 ? -0.376 -2.713 15.198 1.00 93.88 98 ASP A CA 1
ATOM 781 C C . ASP A 1 98 ? -1.815 -2.276 15.463 1.00 93.88 98 ASP A C 1
ATOM 783 O O . ASP A 1 98 ? -2.154 -1.098 15.370 1.00 93.88 98 ASP A O 1
ATOM 787 N N . VAL A 1 99 ? -2.659 -3.239 15.815 1.00 93.12 99 VAL A N 1
ATOM 788 C CA . VAL A 1 99 ? -4.082 -3.048 16.071 1.00 93.12 99 VAL A CA 1
ATOM 789 C C . VAL A 1 99 ? -4.378 -3.404 17.512 1.00 93.12 99 VAL A C 1
ATOM 791 O O . VAL A 1 99 ? -4.093 -4.515 17.967 1.00 93.12 99 VAL A O 1
ATOM 794 N N . PHE A 1 100 ? -4.986 -2.457 18.214 1.00 91.62 100 PHE A N 1
ATOM 795 C CA . PHE A 1 100 ? -5.463 -2.641 19.573 1.00 91.62 100 PHE A CA 1
ATOM 796 C C . PHE A 1 100 ? -6.936 -2.999 19.535 1.00 91.62 100 PHE A C 1
ATOM 798 O O . PHE A 1 100 ? -7.741 -2.336 18.885 1.00 91.62 100 PHE A O 1
ATOM 805 N N . THR A 1 101 ? -7.287 -4.079 20.216 1.00 86.81 101 THR A N 1
ATOM 806 C CA . THR A 1 101 ? -8.675 -4.536 20.267 1.00 86.81 101 THR A CA 1
ATOM 807 C C . THR A 1 101 ? -9.329 -4.161 21.583 1.00 86.81 101 THR A C 1
ATOM 809 O O . THR A 1 101 ? -8.652 -3.827 22.550 1.00 86.81 101 THR A O 1
ATOM 812 N N . TYR A 1 102 ? -10.655 -4.269 21.648 1.00 81.06 102 TYR A N 1
ATOM 813 C CA . TYR A 1 102 ? -11.427 -3.963 22.856 1.00 81.06 102 TYR A CA 1
ATOM 814 C C . TYR A 1 102 ? -11.027 -4.798 24.090 1.00 81.06 102 TYR A C 1
ATOM 816 O O . TYR A 1 102 ? -11.404 -4.459 25.205 1.00 81.06 102 TYR A O 1
ATOM 824 N N . ARG A 1 103 ? -10.293 -5.904 23.893 1.00 81.50 103 ARG A N 1
ATOM 825 C CA . ARG A 1 103 ? -9.740 -6.755 24.960 1.00 81.50 103 ARG A CA 1
ATOM 826 C C . A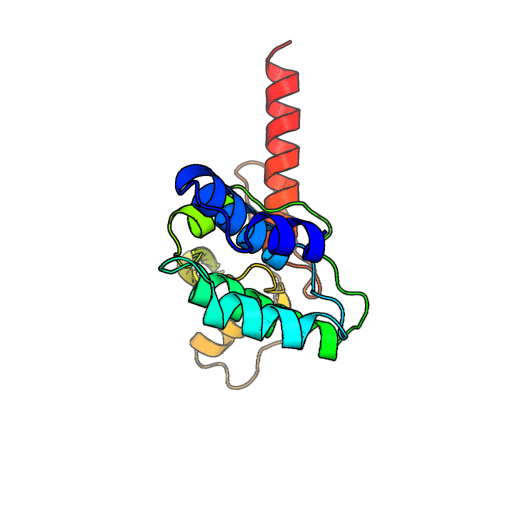RG A 1 103 ? -8.355 -6.311 25.435 1.00 81.50 103 ARG A C 1
ATOM 828 O O . ARG A 1 103 ? -7.690 -7.078 26.117 1.00 81.50 103 ARG A O 1
ATOM 835 N N . GLU A 1 104 ? -7.894 -5.138 25.006 1.00 84.00 104 GLU A N 1
ATOM 836 C CA . GLU A 1 104 ? -6.546 -4.613 25.272 1.00 84.00 104 GLU A CA 1
ATOM 837 C C . GLU A 1 104 ? -5.412 -5.477 24.677 1.00 84.00 104 GLU A C 1
ATOM 839 O O . GLU A 1 104 ? -4.238 -5.312 24.999 1.00 84.00 104 GLU A O 1
ATOM 844 N N . GLU A 1 105 ? -5.742 -6.378 23.745 1.00 88.62 105 GLU A N 1
ATOM 845 C CA . GLU A 1 105 ? -4.759 -7.162 22.997 1.00 88.62 105 GLU A CA 1
ATOM 846 C C . GLU A 1 105 ? -4.179 -6.342 21.842 1.00 88.62 105 GLU A C 1
ATOM 848 O O . GLU A 1 105 ? -4.926 -5.690 21.101 1.00 88.62 105 GLU A O 1
ATOM 853 N N . LYS A 1 106 ? -2.862 -6.465 21.645 1.00 91.56 106 LYS A N 1
ATOM 854 C CA . LYS A 1 106 ? -2.123 -5.920 20.505 1.00 91.56 106 LYS A CA 1
ATOM 855 C C . LYS A 1 106 ? -1.882 -7.016 19.465 1.00 91.56 106 LYS A C 1
ATOM 857 O O . LYS A 1 106 ? -1.254 -8.027 19.774 1.00 91.56 106 LYS A O 1
ATOM 862 N N . ILE A 1 107 ? -2.339 -6.798 18.234 1.00 90.81 107 ILE A N 1
ATOM 863 C CA . ILE A 1 107 ? -2.124 -7.708 17.102 1.00 90.81 107 ILE A CA 1
ATOM 864 C C . ILE A 1 107 ? -1.443 -6.953 15.969 1.00 90.81 107 ILE A C 1
ATOM 866 O O . ILE A 1 107 ? -1.907 -5.890 15.578 1.00 90.81 107 ILE A O 1
ATOM 870 N N . SER A 1 108 ? -0.385 -7.526 15.407 1.00 93.25 108 SER A N 1
ATOM 871 C CA . SER A 1 108 ? 0.277 -6.985 14.221 1.00 93.25 108 SER A CA 1
ATOM 872 C C . SER A 1 108 ? -0.308 -7.631 12.963 1.00 93.25 108 SER A C 1
ATOM 874 O O . SER A 1 108 ? -0.258 -8.854 12.818 1.00 93.25 108 SER A O 1
ATOM 876 N N . VAL A 1 109 ? -0.876 -6.828 12.062 1.00 93.88 109 VAL A N 1
ATOM 877 C CA . VAL A 1 109 ? -1.539 -7.304 10.837 1.00 93.88 109 VAL A CA 1
ATOM 878 C C . VAL A 1 109 ? -0.943 -6.646 9.604 1.00 93.88 109 VAL A C 1
ATOM 880 O O . VAL A 1 109 ? -0.616 -5.462 9.602 1.00 93.88 109 VAL A O 1
ATOM 883 N N . GLU A 1 110 ? -0.769 -7.444 8.553 1.00 94.75 110 GLU A N 1
ATOM 884 C CA . GLU A 1 110 ? -0.270 -6.977 7.264 1.00 94.75 110 GLU A CA 1
ATOM 885 C C . GLU A 1 110 ? -1.283 -6.042 6.594 1.00 94.75 110 GLU A C 1
ATOM 887 O O . GLU A 1 110 ? -2.487 -6.303 6.590 1.00 94.75 110 GLU A O 1
ATOM 892 N N . VAL A 1 111 ? -0.782 -4.955 6.015 1.00 95.44 111 VAL A N 1
ATOM 893 C CA . VAL A 1 111 ? -1.573 -3.990 5.250 1.00 95.44 111 VAL A CA 1
ATOM 894 C C . VAL A 1 111 ? -0.937 -3.798 3.876 1.00 95.44 111 VAL A C 1
ATOM 896 O O . VAL A 1 111 ? 0.285 -3.825 3.729 1.00 95.44 111 VAL A O 1
ATOM 899 N N . GLU A 1 112 ? -1.757 -3.602 2.853 1.00 94.62 112 GLU A N 1
ATOM 900 C CA . GLU A 1 112 ? -1.318 -3.276 1.498 1.00 94.62 112 GLU A CA 1
ATOM 901 C C . GLU A 1 112 ? -1.854 -1.900 1.085 1.00 94.62 112 GLU A C 1
ATOM 903 O O . GLU A 1 112 ? -2.799 -1.381 1.680 1.00 94.62 112 GLU A O 1
ATOM 908 N N . SER A 1 113 ? -1.268 -1.302 0.039 1.00 94.62 113 SER A N 1
ATOM 909 C CA . SER A 1 113 ? -1.662 0.042 -0.429 1.00 94.62 113 SER A CA 1
ATOM 910 C C . SER A 1 113 ? -3.148 0.163 -0.769 1.00 94.62 113 SER A C 1
ATOM 912 O O . SER A 1 113 ? -3.749 1.212 -0.585 1.00 94.62 113 SER A O 1
ATOM 914 N N . TRP A 1 114 ? -3.756 -0.933 -1.207 1.00 94.06 114 TRP A N 1
ATOM 915 C CA . TRP A 1 114 ? -5.153 -0.989 -1.625 1.00 94.06 114 TRP A CA 1
ATOM 916 C C . TRP A 1 114 ? -6.048 -1.709 -0.607 1.00 94.06 114 TRP A C 1
ATOM 918 O O . TRP A 1 114 ? -7.105 -2.215 -0.972 1.00 94.06 114 TRP A O 1
ATOM 928 N N . THR A 1 115 ? -5.620 -1.834 0.652 1.00 94.31 115 THR A N 1
ATOM 929 C CA . THR A 1 115 ? -6.431 -2.456 1.707 1.00 94.31 115 THR A CA 1
ATOM 930 C C . THR A 1 115 ? -7.478 -1.475 2.223 1.00 94.31 115 THR A C 1
ATOM 932 O O . THR A 1 115 ? -7.127 -0.417 2.750 1.00 94.31 115 THR A O 1
ATOM 935 N N . THR A 1 116 ? -8.755 -1.844 2.114 1.00 93.62 116 THR A N 1
ATOM 936 C CA . THR A 1 116 ? -9.862 -1.064 2.686 1.00 93.62 116 THR A CA 1
ATOM 937 C C . THR A 1 116 ? -10.059 -1.359 4.172 1.00 93.62 116 THR A C 1
ATOM 939 O O . THR A 1 116 ? -9.650 -2.418 4.665 1.00 93.62 116 THR A O 1
ATOM 942 N N . GLY A 1 117 ? -10.728 -0.455 4.892 1.00 93.50 117 GLY A N 1
ATOM 943 C CA . GLY A 1 117 ? -11.105 -0.673 6.291 1.00 93.50 117 GLY A CA 1
ATOM 944 C C . GLY A 1 117 ? -11.928 -1.950 6.491 1.00 93.50 117 GLY A C 1
ATOM 945 O O . GLY A 1 117 ? -11.688 -2.705 7.435 1.00 93.50 117 GLY A O 1
ATOM 946 N N . GLU A 1 118 ? -12.833 -2.253 5.558 1.00 91.88 118 GLU A N 1
ATOM 947 C CA . GLU A 1 118 ? -13.638 -3.475 5.577 1.00 91.88 118 GLU A CA 1
ATOM 948 C C . GLU A 1 118 ? -12.814 -4.744 5.423 1.00 91.88 118 GLU A C 1
ATOM 950 O O . GLU A 1 118 ? -12.996 -5.686 6.200 1.00 91.88 118 GLU A O 1
ATOM 955 N N . GLN A 1 119 ? -11.881 -4.777 4.473 1.00 92.06 119 GLN A N 1
ATOM 956 C CA . GLN A 1 119 ? -10.982 -5.918 4.316 1.00 92.06 119 GLN A CA 1
ATOM 957 C C . GLN A 1 119 ? -10.129 -6.106 5.571 1.00 92.06 119 GLN A C 1
ATOM 959 O O . GLN A 1 119 ? -10.033 -7.216 6.098 1.00 92.06 119 GLN A O 1
ATOM 964 N N . TYR A 1 120 ? -9.578 -5.008 6.085 1.00 93.31 120 TYR A N 1
ATOM 965 C CA . TYR A 1 120 ? -8.691 -5.019 7.237 1.00 93.31 120 TYR A CA 1
ATOM 966 C C . TYR A 1 120 ? -9.380 -5.552 8.501 1.00 93.31 120 TYR A C 1
ATOM 968 O O . TYR A 1 120 ? -8.893 -6.491 9.138 1.00 93.31 120 TYR A O 1
ATOM 976 N N . ALA A 1 121 ? -10.561 -5.021 8.830 1.00 91.44 121 ALA A N 1
ATOM 977 C CA . ALA A 1 121 ? -11.353 -5.488 9.963 1.00 91.44 121 ALA A CA 1
ATOM 978 C C . ALA A 1 121 ? -11.835 -6.931 9.783 1.00 91.44 121 ALA A C 1
ATOM 980 O O . ALA A 1 121 ? -11.792 -7.728 10.723 1.00 91.44 121 ALA A O 1
ATOM 981 N N . SER A 1 122 ? -12.253 -7.298 8.569 1.00 89.44 122 SER A N 1
ATOM 982 C CA . SER A 1 122 ? -12.713 -8.655 8.268 1.00 89.44 122 SER A CA 1
ATOM 983 C C . SER A 1 122 ? -11.623 -9.692 8.527 1.00 89.44 122 SER A C 1
ATOM 985 O O . SER A 1 122 ? -11.909 -10.734 9.121 1.00 89.44 122 SER A O 1
ATOM 987 N N . TRP A 1 123 ? -10.370 -9.417 8.153 1.00 89.06 123 TRP A N 1
ATOM 988 C CA . TRP A 1 123 ? -9.241 -10.315 8.425 1.00 89.06 123 TRP A CA 1
ATOM 989 C C . TRP A 1 123 ? -8.968 -10.473 9.925 1.00 89.06 123 TRP A C 1
ATOM 991 O O . TRP A 1 123 ? -8.789 -11.593 10.408 1.00 89.06 123 TRP A O 1
ATOM 1001 N N . LEU A 1 124 ? -9.004 -9.371 10.679 1.00 88.44 124 LEU A N 1
ATOM 1002 C CA . LEU A 1 124 ? -8.830 -9.355 12.138 1.00 88.44 124 LEU A CA 1
ATOM 1003 C C . LEU A 1 124 ? -9.920 -10.119 12.897 1.00 88.44 124 LEU A C 1
ATOM 1005 O O . LEU A 1 124 ? -9.653 -10.717 13.939 1.00 88.44 124 LEU A O 1
ATOM 1009 N N . LEU A 1 125 ? -11.159 -10.057 12.412 1.00 86.50 125 LEU A N 1
ATOM 1010 C CA . LEU A 1 125 ? -12.298 -10.731 13.032 1.00 86.50 125 LEU A CA 1
ATOM 1011 C C . LEU A 1 125 ? -12.331 -12.215 12.657 1.00 86.50 125 LEU A C 1
ATOM 1013 O O . LEU A 1 125 ? -12.572 -13.061 13.518 1.00 86.50 125 LEU A O 1
ATOM 1017 N N . SER A 1 126 ? -12.019 -12.539 11.400 1.00 84.62 126 SER A N 1
ATOM 1018 C CA . SER A 1 126 ? -11.975 -13.922 10.910 1.00 84.62 126 SER A CA 1
ATOM 1019 C C . SER A 1 126 ? -10.845 -14.724 11.559 1.00 84.62 126 SER A C 1
ATOM 1021 O O . SER A 1 126 ? -11.034 -15.892 11.893 1.00 84.62 126 SER A O 1
ATOM 1023 N N . SER A 1 127 ? -9.688 -14.101 11.820 1.00 82.50 127 SER A N 1
ATOM 1024 C CA . SER A 1 127 ? -8.563 -14.762 12.504 1.00 82.50 127 SER A CA 1
ATOM 1025 C C . SER A 1 127 ? -8.890 -15.208 13.935 1.00 82.50 127 SER A C 1
ATOM 1027 O O . SER A 1 127 ? -8.196 -16.059 14.486 1.00 82.50 127 SER A O 1
ATOM 1029 N N . ARG A 1 128 ? -9.977 -14.692 14.524 1.00 79.06 128 ARG A N 1
ATOM 1030 C CA . ARG A 1 128 ? -10.471 -15.066 15.856 1.00 79.06 128 ARG A CA 1
ATOM 1031 C C . ARG A 1 128 ? -11.559 -16.145 15.852 1.00 79.06 128 ARG A C 1
ATOM 1033 O O . ARG A 1 128 ? -12.179 -16.378 16.887 1.00 79.06 128 ARG A O 1
ATOM 1040 N N . GLY A 1 129 ? -11.787 -16.810 14.718 1.00 73.06 129 GLY A N 1
ATOM 1041 C CA . GLY A 1 129 ? -12.720 -17.937 14.627 1.00 73.06 129 GLY A CA 1
ATOM 1042 C C . GLY A 1 129 ? -14.191 -17.526 14.590 1.00 73.06 129 GLY A C 1
ATOM 1043 O O . GLY A 1 129 ? -15.061 -18.311 14.957 1.00 73.06 129 GLY A O 1
ATOM 1044 N N . LEU A 1 130 ? -14.484 -16.292 14.173 1.00 71.56 130 LEU A N 1
ATOM 1045 C CA . LEU A 1 130 ? -15.851 -15.883 13.872 1.00 71.56 130 LEU A CA 1
ATOM 1046 C C . LEU A 1 130 ? -16.206 -16.377 12.464 1.00 71.56 130 LEU A C 1
ATOM 1048 O O . LEU A 1 130 ? -15.748 -15.809 11.477 1.00 71.56 130 LEU A O 1
ATOM 1052 N N . ASP A 1 131 ? -17.041 -17.419 12.377 1.00 64.38 131 ASP A N 1
ATOM 1053 C CA . ASP A 1 131 ? -17.477 -18.041 11.108 1.00 64.38 131 ASP A CA 1
ATOM 1054 C C . ASP A 1 131 ? -18.155 -17.054 10.140 1.00 64.38 131 ASP A C 1
ATOM 1056 O O . ASP A 1 131 ? -18.216 -17.276 8.930 1.00 64.38 131 ASP A O 1
ATOM 1060 N N . LYS A 1 132 ? -18.693 -15.953 10.674 1.00 72.81 132 LYS A N 1
ATOM 1061 C CA . LYS A 1 132 ? -19.215 -14.820 9.911 1.00 72.81 132 LYS A CA 1
ATOM 1062 C C . LYS A 1 132 ? -18.646 -13.541 10.494 1.00 72.81 132 LYS A C 1
ATOM 1064 O O . LYS A 1 132 ? -18.729 -13.341 11.706 1.00 72.81 132 LYS A O 1
ATOM 1069 N N . VAL A 1 133 ? -18.140 -12.662 9.630 1.00 69.50 133 VAL A N 1
ATOM 1070 C CA . VAL A 1 133 ? -17.719 -11.317 10.034 1.00 69.50 133 VAL A CA 1
ATOM 1071 C C . VAL A 1 133 ? -18.935 -10.615 10.658 1.00 69.50 133 VAL A C 1
ATOM 1073 O O . VAL A 1 133 ? -19.943 -10.423 9.967 1.00 69.50 133 VAL A O 1
ATOM 1076 N N . PRO A 1 134 ? -18.909 -10.295 11.965 1.00 73.25 134 PRO A N 1
ATOM 1077 C CA . PRO A 1 134 ? -20.026 -9.625 12.617 1.00 73.25 134 PRO A CA 1
ATOM 1078 C C . PRO A 1 134 ? -20.223 -8.230 12.013 1.00 73.25 134 PRO A C 1
ATOM 1080 O O . PRO A 1 134 ? -19.295 -7.644 11.467 1.00 73.25 134 PRO A O 1
ATOM 1083 N N . ARG A 1 135 ? -21.436 -7.678 12.103 1.00 81.06 135 ARG A N 1
ATOM 1084 C CA . ARG A 1 135 ? -21.705 -6.275 11.739 1.00 81.06 135 ARG A CA 1
ATOM 1085 C C . ARG A 1 135 ? -21.496 -5.367 12.953 1.00 81.06 135 ARG A C 1
ATOM 1087 O O . ARG A 1 135 ? -21.619 -5.831 14.083 1.00 81.06 135 ARG A O 1
ATOM 1094 N N . GLY A 1 136 ? -21.251 -4.078 12.713 1.00 84.62 136 GLY A N 1
ATOM 1095 C CA . GLY A 1 136 ? -21.172 -3.061 13.771 1.00 84.62 136 GLY A CA 1
ATOM 1096 C C . GLY A 1 136 ? -19.793 -2.892 14.415 1.00 84.62 136 GLY A C 1
ATOM 1097 O O . GLY A 1 136 ? -19.707 -2.389 15.529 1.00 84.62 136 GLY A O 1
ATOM 1098 N N . TRP A 1 137 ? -18.723 -3.321 13.745 1.00 87.19 137 TRP A N 1
ATOM 1099 C CA . TRP A 1 137 ? -17.356 -2.951 14.114 1.00 87.19 137 TRP A CA 1
ATOM 1100 C C . TRP A 1 137 ? -16.966 -1.623 13.453 1.00 87.19 137 TRP A C 1
ATOM 1102 O O . TRP A 1 137 ? -17.563 -1.216 12.458 1.00 87.19 137 TRP A O 1
ATOM 1112 N N . SER A 1 138 ? -15.945 -0.976 14.009 1.00 89.19 138 SER A N 1
ATOM 1113 C CA . SER A 1 138 ? -15.273 0.179 13.415 1.00 89.19 138 SER A CA 1
ATOM 1114 C C . SER A 1 138 ? -13.764 -0.014 13.524 1.00 89.19 138 SER A C 1
ATOM 1116 O O . SER A 1 138 ? -13.287 -0.713 14.425 1.00 89.19 138 SER A O 1
ATOM 1118 N N . VAL A 1 139 ? -13.025 0.586 12.597 1.00 93.19 139 VAL A N 1
ATOM 1119 C CA . VAL A 1 139 ? -11.573 0.739 12.683 1.00 93.19 139 VAL A CA 1
ATOM 1120 C C . VAL A 1 139 ? -11.311 2.216 12.910 1.00 93.19 139 VAL A C 1
ATOM 1122 O O . VAL A 1 139 ? -11.802 3.048 12.154 1.00 93.19 139 VAL A O 1
ATOM 1125 N N . SER A 1 140 ? -10.528 2.533 13.933 1.00 93.62 140 SER A N 1
ATOM 1126 C CA . SER A 1 140 ? -10.200 3.914 14.275 1.00 93.62 140 SER A CA 1
ATOM 1127 C C . SER A 1 140 ? -8.709 4.028 14.561 1.00 93.62 140 SER A C 1
ATOM 1129 O O . SER A 1 140 ? -8.108 3.125 15.150 1.00 93.62 140 SER A O 1
ATOM 1131 N N . MET A 1 141 ? -8.108 5.140 14.152 1.00 93.75 141 MET A N 1
ATOM 1132 C CA . MET A 1 141 ? -6.715 5.467 14.431 1.00 93.75 141 MET A CA 1
ATOM 1133 C C . MET A 1 141 ? -6.641 6.462 15.587 1.00 93.75 141 MET A C 1
ATOM 1135 O O . MET A 1 141 ? -7.393 7.436 15.624 1.00 93.75 141 MET A O 1
ATOM 1139 N N . PHE A 1 142 ? -5.715 6.221 16.514 1.00 90.19 142 PHE A N 1
ATOM 1140 C CA . PHE A 1 142 ? -5.403 7.133 17.608 1.00 90.19 142 PHE A CA 1
ATOM 1141 C C . PHE A 1 142 ? -3.990 7.681 17.450 1.00 90.19 142 PHE A C 1
ATOM 1143 O O . PHE A 1 142 ? -3.034 6.912 17.343 1.00 90.19 142 PHE A O 1
ATOM 1150 N N . THR A 1 143 ? -3.848 9.005 17.470 1.00 83.75 143 THR A N 1
ATOM 1151 C CA . THR A 1 143 ? -2.556 9.695 17.299 1.00 83.75 143 THR A CA 1
ATOM 1152 C C . THR A 1 143 ? -2.051 10.362 18.575 1.00 83.75 143 THR A C 1
ATOM 1154 O O . THR A 1 143 ? -1.253 11.292 18.524 1.00 83.75 143 THR A O 1
ATOM 1157 N N . GLY A 1 144 ? -2.503 9.894 19.741 1.00 81.56 144 GLY A N 1
ATOM 1158 C CA . GLY A 1 144 ? -2.126 10.445 21.047 1.00 81.56 144 GLY A CA 1
ATOM 1159 C C . GLY A 1 144 ? -3.043 11.573 21.521 1.00 81.56 144 GLY A C 1
ATOM 1160 O O . GLY A 1 144 ? -3.301 11.675 22.716 1.00 81.56 144 GLY A O 1
ATOM 1161 N N . GLU A 1 145 ? -3.589 12.363 20.596 1.00 82.00 145 GLU A N 1
ATOM 1162 C CA . GLU A 1 145 ? -4.486 13.484 20.915 1.00 82.00 145 GLU A CA 1
ATOM 1163 C C . GLU A 1 145 ? -5.905 13.279 20.382 1.00 82.00 145 GLU A C 1
ATOM 1165 O O . GLU A 1 145 ? -6.876 13.665 21.031 1.00 82.00 145 GLU A O 1
ATOM 1170 N N . THR A 1 146 ? -6.043 12.658 19.207 1.00 86.69 146 THR A N 1
ATOM 1171 C CA . THR A 1 146 ? -7.325 12.550 18.503 1.00 86.69 146 THR A CA 1
ATOM 1172 C C . THR A 1 146 ? -7.595 11.131 18.024 1.00 86.69 146 THR A C 1
ATOM 1174 O O . THR A 1 146 ? -6.675 10.367 17.720 1.00 86.69 146 THR A O 1
ATOM 1177 N N . TRP A 1 147 ? -8.884 10.794 17.983 1.00 90.81 147 TRP A N 1
ATOM 1178 C CA . TRP A 1 147 ? -9.405 9.599 17.333 1.00 90.81 147 TRP A CA 1
ATOM 1179 C C . TRP A 1 147 ? -9.987 9.976 15.979 1.00 90.81 147 TRP A C 1
ATOM 1181 O O . TRP A 1 147 ? -10.686 10.985 15.858 1.00 90.81 147 TRP A O 1
ATOM 1191 N N . ARG A 1 148 ? -9.714 9.150 14.974 1.00 93.69 148 ARG A N 1
ATOM 1192 C CA . ARG A 1 148 ? -10.280 9.270 13.632 1.00 93.69 148 ARG A CA 1
ATOM 1193 C C . ARG A 1 148 ? -10.824 7.924 13.194 1.00 93.69 148 ARG A C 1
ATOM 1195 O O . ARG A 1 148 ? -10.096 6.933 13.224 1.00 93.69 148 ARG A O 1
ATOM 1202 N N . ASP A 1 149 ? -12.088 7.904 12.801 1.00 93.62 149 ASP A N 1
ATOM 1203 C CA . ASP A 1 149 ? -12.755 6.702 12.313 1.00 93.62 149 ASP A CA 1
ATOM 1204 C C . ASP A 1 149 ? -12.482 6.500 10.820 1.00 93.62 149 ASP A C 1
ATOM 1206 O O . ASP A 1 149 ? -12.478 7.461 10.053 1.00 93.62 149 ASP A O 1
ATOM 1210 N N . LEU A 1 150 ? -12.269 5.245 10.418 1.00 94.69 150 LEU A N 1
ATOM 1211 C CA . LEU A 1 150 ? -12.089 4.832 9.029 1.00 94.69 150 LEU A CA 1
ATOM 1212 C C . LEU A 1 150 ? -13.419 4.318 8.461 1.00 94.69 150 LEU A C 1
ATOM 1214 O O . LEU A 1 150 ? -13.907 3.274 8.917 1.00 94.69 150 LEU A O 1
ATOM 1218 N N . PRO A 1 151 ? -13.992 4.964 7.433 1.00 92.12 151 PRO A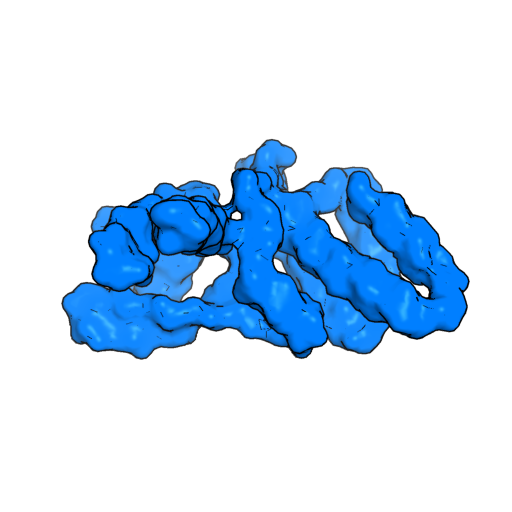 N 1
ATOM 1219 C CA . PRO A 1 151 ? -15.083 4.371 6.675 1.00 92.12 151 PRO A CA 1
ATOM 1220 C C . PRO A 1 151 ? -14.642 3.048 6.034 1.00 92.12 151 PRO A C 1
ATOM 1222 O O . PRO A 1 151 ? -13.536 2.920 5.518 1.00 92.12 151 PRO A O 1
ATOM 1225 N N . GLY A 1 152 ? -15.502 2.026 6.058 1.00 90.38 152 GLY A N 1
ATOM 1226 C CA . GLY A 1 152 ? -15.121 0.679 5.606 1.00 90.38 152 GLY A CA 1
ATOM 1227 C C . GLY A 1 152 ? -14.728 0.588 4.124 1.00 90.38 152 GLY A C 1
ATOM 1228 O O . GLY A 1 152 ? -13.934 -0.283 3.764 1.00 90.38 152 GLY A O 1
ATOM 1229 N N . CYS A 1 153 ? -15.263 1.479 3.285 1.00 89.69 153 CYS A N 1
ATOM 1230 C CA . CYS A 1 153 ? -14.928 1.590 1.864 1.00 89.69 153 CYS A CA 1
ATOM 1231 C C . CYS A 1 153 ? -13.597 2.303 1.604 1.00 89.69 153 CYS A C 1
ATOM 1233 O O . CYS A 1 153 ? -13.019 2.105 0.538 1.00 89.69 153 CYS A O 1
ATOM 1235 N N . ASP A 1 154 ? -13.102 3.069 2.573 1.00 92.88 154 ASP A N 1
ATOM 1236 C CA . ASP A 1 154 ? -11.907 3.884 2.408 1.00 92.88 154 ASP A CA 1
ATOM 1237 C C . ASP A 1 154 ? -10.654 3.061 2.697 1.00 92.88 154 ASP A C 1
ATOM 1239 O O . ASP A 1 154 ? -10.681 2.001 3.344 1.00 92.88 154 ASP A O 1
ATOM 1243 N N . PHE A 1 155 ? -9.520 3.552 2.210 1.00 94.81 155 PHE A N 1
ATOM 1244 C CA . PHE A 1 155 ? -8.252 2.862 2.349 1.00 94.81 155 PHE A CA 1
ATOM 1245 C C . PHE A 1 155 ? -7.576 3.161 3.680 1.00 94.81 155 PHE A C 1
ATOM 1247 O O . PHE A 1 155 ? -7.451 4.307 4.104 1.00 94.81 155 PHE A O 1
ATOM 1254 N N . VAL A 1 156 ? -7.029 2.118 4.307 1.00 96.00 156 VAL A N 1
ATOM 1255 C CA . VAL A 1 156 ? -6.342 2.242 5.602 1.00 96.00 156 VAL A CA 1
ATOM 1256 C C . VAL A 1 156 ? -5.204 3.261 5.535 1.00 96.00 156 VAL A C 1
ATOM 1258 O O . VAL A 1 156 ? -5.021 4.037 6.469 1.00 96.00 156 VAL A O 1
ATOM 1261 N N . LEU A 1 157 ? -4.440 3.288 4.437 1.00 96.31 157 LEU A N 1
ATOM 1262 C CA . LEU A 1 157 ? -3.329 4.235 4.333 1.00 96.31 157 LEU A CA 1
ATOM 1263 C C . LEU A 1 157 ? -3.778 5.645 3.924 1.00 96.31 157 LEU A C 1
ATOM 1265 O O . LEU A 1 157 ? -2.940 6.533 3.971 1.00 96.31 157 LEU A O 1
ATOM 1269 N N . ASP A 1 158 ? -5.033 5.868 3.507 1.00 95.31 158 ASP A N 1
ATOM 1270 C CA . ASP A 1 158 ? -5.535 7.234 3.266 1.00 95.31 158 ASP A CA 1
ATOM 1271 C C . ASP A 1 158 ? -5.760 7.918 4.609 1.00 95.31 158 ASP A C 1
ATOM 1273 O O . ASP A 1 158 ? -5.278 9.025 4.817 1.00 95.31 158 ASP A O 1
ATOM 1277 N N . LEU A 1 159 ? -6.333 7.192 5.575 1.00 95.19 159 LEU A N 1
ATOM 1278 C CA . LEU A 1 159 ? -6.409 7.654 6.958 1.00 95.19 159 LEU A CA 1
ATOM 1279 C C . LEU A 1 159 ? -5.018 7.936 7.550 1.00 95.19 159 LEU A C 1
ATOM 1281 O O . LEU A 1 159 ? -4.826 8.942 8.227 1.00 95.19 159 LEU A O 1
ATOM 1285 N N . ILE A 1 160 ? -4.023 7.081 7.288 1.00 94.81 160 ILE A N 1
ATOM 1286 C CA . ILE A 1 160 ? -2.645 7.349 7.739 1.00 94.81 160 ILE A CA 1
ATOM 1287 C C . ILE A 1 160 ? -2.081 8.600 7.051 1.00 94.81 160 ILE A C 1
ATOM 1289 O O . ILE A 1 160 ? -1.479 9.429 7.730 1.00 94.81 160 ILE A O 1
ATOM 1293 N N . GLY A 1 161 ? -2.292 8.753 5.740 1.00 94.25 161 GLY A N 1
ATOM 1294 C CA . GLY A 1 161 ? -1.855 9.923 4.975 1.00 94.25 161 GLY A CA 1
ATOM 1295 C C . GLY A 1 161 ? -2.448 11.225 5.510 1.00 94.25 161 GLY A C 1
ATOM 1296 O O . GLY A 1 161 ? -1.707 12.173 5.763 1.00 94.25 161 GLY A O 1
ATOM 1297 N N . GLU A 1 162 ? -3.749 11.239 5.802 1.00 92.69 162 GLU A N 1
ATOM 1298 C CA . GLU A 1 162 ? -4.422 12.383 6.419 1.00 92.69 162 GLU A CA 1
ATOM 1299 C C . GLU A 1 162 ? -3.780 12.764 7.766 1.00 92.69 162 GLU A C 1
ATOM 1301 O O . GLU A 1 162 ? -3.552 13.943 8.057 1.00 92.69 162 GLU A O 1
ATOM 1306 N N . MET A 1 163 ? -3.438 11.771 8.593 1.00 90.62 163 MET A N 1
ATOM 1307 C CA . MET A 1 163 ? -2.802 12.020 9.889 1.00 90.62 163 MET A CA 1
ATOM 1308 C C . MET A 1 163 ? -1.356 12.503 9.764 1.00 90.62 163 MET A C 1
ATOM 1310 O O . MET A 1 163 ? -0.933 13.361 10.545 1.00 90.62 163 MET A O 1
ATOM 1314 N N . GLU A 1 164 ? -0.601 11.993 8.790 1.00 91.69 164 GLU A N 1
ATOM 1315 C CA . GLU A 1 164 ? 0.740 12.490 8.472 1.00 91.69 164 GLU A CA 1
ATOM 1316 C C . GLU A 1 164 ? 0.686 13.963 8.030 1.00 91.69 164 GLU A C 1
ATOM 1318 O O . GLU A 1 164 ? 1.468 14.784 8.518 1.00 91.69 164 GLU A O 1
ATOM 1323 N N . GLU A 1 165 ? -0.272 14.328 7.174 1.00 88.38 165 GLU A N 1
ATOM 1324 C CA . GLU A 1 165 ? -0.488 15.708 6.731 1.00 88.38 165 GLU A CA 1
ATOM 1325 C C . GLU A 1 165 ? -0.888 16.632 7.888 1.00 88.38 165 GLU A C 1
ATOM 1327 O O . GLU A 1 165 ? -0.311 17.713 8.043 1.00 88.38 165 GLU A O 1
ATOM 1332 N N . ALA A 1 166 ? -1.825 16.218 8.743 1.00 85.62 166 ALA A N 1
ATOM 1333 C CA . ALA A 1 166 ? -2.244 17.005 9.903 1.00 85.62 166 ALA A CA 1
ATOM 1334 C C . ALA A 1 166 ? -1.075 17.280 10.871 1.00 85.62 166 ALA A C 1
ATOM 1336 O O . ALA A 1 166 ? -0.913 18.403 11.357 1.00 85.62 166 ALA A O 1
ATOM 1337 N N . ALA A 1 167 ? -0.215 16.282 11.103 1.00 83.56 167 ALA A N 1
ATOM 1338 C CA . ALA A 1 167 ? 0.966 16.416 11.956 1.00 83.56 167 ALA A CA 1
ATOM 1339 C C . ALA A 1 167 ? 2.046 17.343 11.363 1.00 83.56 167 ALA A C 1
ATOM 1341 O O . ALA A 1 167 ? 2.793 17.991 12.102 1.00 83.56 167 ALA A O 1
ATOM 1342 N N . LEU A 1 168 ? 2.152 17.426 10.033 1.00 80.19 168 LEU A N 1
ATOM 1343 C CA . LEU A 1 168 ? 3.042 18.384 9.371 1.00 80.19 168 LEU A CA 1
ATOM 1344 C C . LEU A 1 168 ? 2.552 19.825 9.553 1.00 80.19 168 LEU A C 1
ATOM 1346 O O . LEU A 1 168 ? 3.352 20.713 9.856 1.00 80.19 168 LEU A O 1
ATOM 1350 N N . HIS A 1 169 ? 1.243 20.056 9.424 1.00 76.25 169 HIS A N 1
ATOM 1351 C CA . HIS A 1 169 ? 0.658 21.383 9.612 1.00 76.25 169 HIS A CA 1
ATOM 1352 C C . HIS A 1 169 ? 0.804 21.877 11.057 1.00 76.25 169 HIS A C 1
ATOM 1354 O O . HIS A 1 169 ? 1.193 23.030 11.263 1.00 76.25 169 HIS A O 1
ATOM 1360 N N . SER A 1 170 ? 0.581 21.018 12.059 1.00 73.44 170 SER A N 1
ATOM 1361 C CA . SER A 1 170 ? 0.750 21.401 13.469 1.00 73.44 170 SER A CA 1
ATOM 1362 C C . SER A 1 170 ? 2.195 21.789 13.803 1.00 73.44 170 SER A C 1
ATOM 1364 O O . SER A 1 170 ? 2.414 22.818 14.440 1.00 73.44 170 SER A O 1
ATOM 1366 N N . ARG A 1 171 ? 3.186 21.048 13.285 1.00 71.06 171 ARG A N 1
ATOM 1367 C CA . ARG A 1 171 ? 4.615 21.385 13.418 1.00 71.06 171 ARG A CA 1
ATOM 1368 C C . ARG A 1 171 ? 4.971 22.730 12.795 1.00 71.06 171 ARG A C 1
ATOM 1370 O O . ARG A 1 171 ? 5.689 23.512 13.404 1.00 71.06 171 ARG A O 1
ATOM 1377 N N . SER A 1 172 ? 4.434 23.021 11.611 1.00 66.00 172 SER A N 1
ATOM 1378 C CA . SER A 1 172 ? 4.685 24.307 10.951 1.00 66.00 172 SER A CA 1
ATOM 1379 C C . SER A 1 172 ? 4.127 25.501 11.733 1.00 66.00 172 SER A C 1
ATOM 1381 O O . SE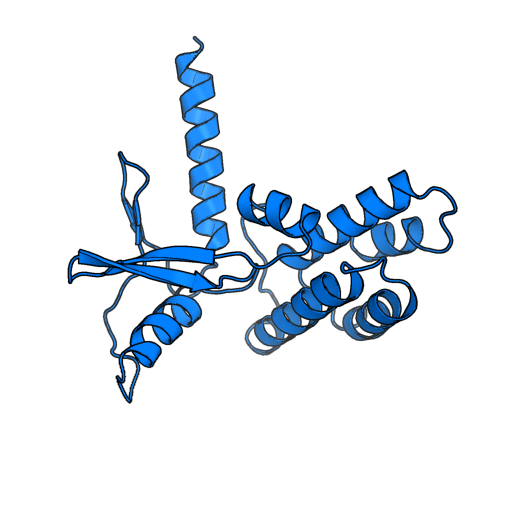R A 1 172 ? 4.669 26.594 11.635 1.00 66.00 172 SER A O 1
ATOM 1383 N N . SER A 1 173 ? 3.071 25.296 12.529 1.00 61.12 173 SER A N 1
ATOM 1384 C CA . SER A 1 173 ? 2.459 26.341 13.359 1.00 61.12 173 SER A CA 1
ATOM 1385 C C . SER A 1 173 ? 3.136 26.516 14.722 1.00 61.12 173 SER A C 1
ATOM 1387 O O . SER A 1 173 ? 3.001 27.577 15.315 1.00 61.12 173 SER A O 1
ATOM 1389 N N . SER A 1 174 ? 3.862 25.510 15.225 1.00 59.69 174 SER A N 1
ATOM 1390 C CA . SER A 1 174 ? 4.644 25.619 16.469 1.00 59.69 174 SER A CA 1
ATOM 1391 C C . SER A 1 174 ? 6.009 26.293 16.294 1.00 59.69 174 SER A C 1
ATOM 1393 O O . SER A 1 174 ? 6.629 26.662 17.287 1.00 59.69 174 SER A O 1
ATOM 1395 N N . ASP A 1 175 ? 6.471 26.447 15.050 1.00 52.09 175 ASP A N 1
ATOM 1396 C CA . ASP A 1 175 ? 7.739 27.104 14.705 1.00 52.09 175 ASP A CA 1
ATOM 1397 C C . ASP A 1 175 ? 7.594 28.632 14.487 1.00 52.09 175 ASP A C 1
ATOM 1399 O O . ASP A 1 175 ? 8.527 29.277 13.997 1.00 52.09 175 ASP A O 1
ATOM 1403 N N . TYR A 1 176 ? 6.449 29.218 14.869 1.00 42.28 176 TYR A N 1
ATOM 1404 C CA . TYR A 1 176 ? 6.160 30.660 14.828 1.00 42.28 176 TYR A CA 1
ATOM 1405 C C . TYR A 1 176 ? 5.812 31.237 16.202 1.00 42.28 176 TYR A C 1
ATOM 1407 O O . TYR A 1 176 ? 5.021 30.607 16.939 1.00 42.28 176 TYR A O 1
#

Nearest PDB structures (foldseek):
  5f3y-assembly1_A  TM=9.293E-01  e=1.362E-09  Mus musculus
  3pzd-assembly1_A  TM=7.380E-01  e=5.809E-07  Homo sapiens
  3au5-assembly1_A  TM=7.509E-01  e=3.678E-06  Homo sapiens
  3au5-assembly2_B  TM=7.422E-01  e=4.632E-06  Homo sapiens
  3au4-assembly1_A  TM=7.548E-01  e=6.548E-06  Homo sapiens

Mean predicted aligned error: 5.7 Å

Secondary structure (DSSP, 8-state):
-HHHHHHHHTT---HHHHHHHHHHHHHHHHHSPPPHHHHHHHHHHHHHHPPTTHHHHHHHHHHHHHHHHTT-TT---SSPPPHHHHHHHHHT--EEEEEE-TTS-EEEEEE-TT-BHHHHHHHHHHTTT-SS--SS--EEEE-SS-EEEEPTTSBHHHHHHHHHHHHHHHHHHHT-

Foldseek 3Di:
DLVVLLVQCPPPPDPVSNLVSLLVLLQCLLFDADDPVCLVVVLVSLCVRPDPLSSVSNNVSNVLSVVVCVVPVPDGQPFGRDPQSSVCSNVSHWGWDWDQDPVRDTDIHTFGSNQFQQNRQQVVQVVVVPPDRDPDDWDWDDPPPDIDTGDRRHGPVSVVRVVVVVVVVVVVVVVD

Sequence (176 aa):
MLSQVASQLWRNPHEEQRQRGWGLMAALLGAFAPSPALEKPLLKFVSDHGMEGYNAVCQRKILTSMQQTEKDFEVSRDHPPTQLEWTTNQRKGKMVLDVFTYREEKISVEVESWTTGEQYASWLLSSRGLDKVPRGWSVSMFTGETWRDLPGCDFVLDLIGEMEEAALHSRSSSDY

InterPro domains:
  IPR000857 MyTH4 domain [PF00784] (2-87)
  IPR000857 MyTH4 domain [PS51016] (1-90)
  IPR038185 MyTH4 domain superfamily [G3DSA:1.25.40.530] (1-91)
  IPR051567 Unconventional Myosin ATPase [PTHR22692] (2-168)

pLDDT: mean 88.56, std 8.96, range [42.28, 96.31]

Organism: Sphenodon punctatus (NCBI:txid8508)

Solvent-accessible surface area (backbone atoms only — not comparable to full-atom values): 10343 Å² total; per-residue (Å²): 109,70,69,59,52,50,58,65,50,56,89,54,86,50,64,68,60,42,53,53,43,50,44,49,50,41,45,47,40,43,36,42,61,69,52,84,86,44,40,65,61,47,50,49,47,32,68,78,65,40,55,94,57,49,23,62,54,39,45,50,33,50,57,52,33,51,63,50,39,76,77,39,84,81,70,64,58,90,40,68,75,33,72,68,53,52,56,26,52,75,66,59,60,77,48,70,45,81,43,78,45,100,83,75,46,80,45,79,42,79,54,56,65,81,34,25,34,45,60,54,52,44,53,64,45,41,76,71,72,40,95,61,72,75,82,92,77,83,54,67,51,73,76,91,83,51,79,46,79,48,56,47,86,40,40,52,53,36,61,49,24,53,52,54,53,54,55,52,54,54,54,63,59,69,79,106